Protein AF-A0A820NC80-F1 (afdb_monomer)

pLDDT: mean 83.8, std 18.53, range [31.84, 97.31]

Radius of gyration: 26.74 Å; Cα contacts (8 Å, |Δi|>4): 118; chains: 1; bounding box: 38×71×71 Å

Solvent-accessible surface area (backbone atoms only — not comparable to full-atom values): 11517 Å² total; per-residue (Å²): 101,48,90,94,75,41,80,67,64,89,90,63,88,81,83,81,63,58,73,54,53,66,38,34,69,92,78,32,80,66,45,88,56,94,61,76,68,61,54,46,96,61,33,58,78,68,49,64,85,87,48,79,56,98,44,60,61,76,99,76,30,49,86,56,47,70,58,53,50,53,52,50,52,50,52,52,52,53,47,64,67,44,33,46,78,43,63,68,54,87,82,68,72,93,40,81,41,78,70,99,55,83,42,72,54,89,74,54,72,42,75,41,80,42,82,71,83,62,80,70,70,56,81,73,54,58,69,69,70,70,69,72,86,75,58,93,62,76,76,69,77,90,72,49,43,84,38,80,73,86,74,78,64,98,78,56,63,46,50,59,53,50,54,51,51,46,71,49,26,59,84,76,48,27,41,57,90

InterPro domains:
  IPR001128 Cytochrome P450 [PF00067] (4-109)
  IPR002401 Cytochrome P450, E-class, group I [PR00463] (17-41)
  IPR002401 Cytochrome P450, E-class, group I [PR00463] (52-62)
  IPR002401 Cytochrome P450, E-class, group I [PR00463] (62-85)
  IPR008254 Flavodoxin/nitric oxide synthase [PS50902] (147-177)
  IPR017972 Cytochrome P450, conserved site [PS00086] (55-64)
  IPR036396 Cytochrome P450 superfamily [G3DSA:1.10.630.10] (1-131)
  IPR036396 Cytochrome P450 superfamily [SSF48264] (4-114)
  IPR050121 Cytochrome P450 monooxygenase [PTHR24305] (4-93)

Organism: NCBI:txid433720

Structure (mmCIF, N/CA/C/O backbone):
data_AF-A0A820NC80-F1
#
_entry.id   AF-A0A820NC80-F1
#
loop_
_atom_site.group_PDB
_atom_site.id
_atom_site.type_symbol
_atom_site.label_atom_id
_atom_site.label_alt_id
_atom_site.label_comp_id
_atom_site.label_asym_id
_atom_site.label_entity_id
_atom_site.label_seq_id
_atom_site.pdbx_PDB_ins_code
_atom_site.Cartn_x
_atom_site.Cartn_y
_atom_site.Cartn_z
_atom_site.occupancy
_atom_site.B_iso_or_equiv
_atom_site.auth_seq_id
_atom_site.auth_comp_id
_atom_site.auth_asym_id
_atom_site.auth_atom_id
_atom_site.pdbx_PDB_model_num
ATOM 1 N N . MET A 1 1 ? 17.244 4.349 -25.514 1.00 78.06 1 MET A N 1
ATOM 2 C CA . MET A 1 1 ? 17.963 3.142 -25.052 1.00 78.06 1 MET A CA 1
ATOM 3 C C . MET A 1 1 ? 17.755 2.997 -23.548 1.00 78.06 1 MET A C 1
ATOM 5 O O . MET A 1 1 ? 17.991 3.962 -22.829 1.00 78.06 1 MET A O 1
ATOM 9 N N . LEU A 1 2 ? 17.256 1.852 -23.085 1.00 87.44 2 LEU A N 1
ATOM 10 C CA . LEU A 1 2 ? 17.104 1.514 -21.666 1.00 87.44 2 LEU A CA 1
ATOM 11 C C . LEU A 1 2 ? 18.412 0.930 -21.095 1.00 87.44 2 LEU A C 1
ATOM 13 O O . LEU A 1 2 ? 19.272 0.484 -21.867 1.00 87.44 2 LEU A O 1
ATOM 17 N N . PRO A 1 3 ? 18.573 0.885 -19.755 1.00 84.81 3 PRO A N 1
ATOM 18 C CA . PRO A 1 3 ? 19.664 0.145 -19.124 1.00 84.81 3 PRO A CA 1
ATOM 19 C C . PRO A 1 3 ? 19.749 -1.295 -19.652 1.00 84.81 3 PRO A C 1
ATOM 21 O O . PRO A 1 3 ? 18.725 -1.933 -19.879 1.00 84.81 3 PRO A O 1
ATOM 24 N N . GLY A 1 4 ? 20.966 -1.803 -19.859 1.00 89.12 4 GLY A N 1
ATOM 25 C CA . GLY A 1 4 ? 21.191 -3.130 -20.452 1.00 89.12 4 GLY A CA 1
ATOM 26 C C . GLY A 1 4 ? 21.260 -3.150 -21.983 1.00 89.12 4 GLY A C 1
ATOM 27 O O . GLY A 1 4 ? 21.408 -4.218 -22.563 1.00 89.12 4 GLY A O 1
ATOM 28 N N . GLY A 1 5 ? 21.201 -1.987 -22.638 1.00 94.06 5 GLY A N 1
ATOM 29 C CA . GLY A 1 5 ? 21.455 -1.867 -24.075 1.00 94.06 5 GLY A CA 1
ATOM 30 C C . GLY A 1 5 ? 20.222 -2.047 -24.968 1.00 94.06 5 GLY A C 1
ATOM 31 O O . GLY A 1 5 ? 20.355 -2.151 -26.184 1.00 94.06 5 GLY A O 1
ATOM 32 N N . TYR A 1 6 ? 19.020 -2.062 -24.392 1.00 93.75 6 TYR A N 1
ATOM 33 C CA . TYR A 1 6 ? 17.785 -2.231 -25.157 1.00 93.75 6 TYR A CA 1
ATOM 34 C C . TYR A 1 6 ? 17.402 -0.932 -25.871 1.00 93.75 6 TYR A C 1
ATOM 36 O O . TYR A 1 6 ? 17.291 0.129 -25.248 1.00 93.75 6 TYR A O 1
ATOM 44 N N . ILE A 1 7 ? 17.207 -0.999 -27.184 1.00 94.75 7 ILE A N 1
ATOM 45 C CA . ILE A 1 7 ? 16.701 0.120 -27.986 1.00 94.75 7 ILE A CA 1
ATOM 46 C C . ILE A 1 7 ? 15.183 0.198 -27.784 1.00 94.75 7 ILE A C 1
ATOM 48 O O . ILE A 1 7 ? 14.521 -0.826 -27.669 1.00 94.75 7 ILE A O 1
ATOM 52 N N . VAL A 1 8 ? 14.674 1.422 -27.661 1.00 94.75 8 VAL A N 1
ATOM 53 C CA . VAL A 1 8 ? 13.244 1.723 -27.562 1.00 94.75 8 VAL A CA 1
ATOM 54 C C . VAL A 1 8 ? 13.006 2.881 -28.504 1.00 94.75 8 VAL A C 1
ATOM 56 O O . VAL A 1 8 ? 13.690 3.908 -28.382 1.00 94.75 8 VAL A O 1
ATOM 59 N N . ASP A 1 9 ? 12.087 2.685 -29.431 1.00 95.94 9 ASP A N 1
ATOM 60 C CA . ASP A 1 9 ? 11.749 3.649 -30.454 1.00 95.94 9 ASP A CA 1
ATOM 61 C C . ASP A 1 9 ? 10.646 4.591 -29.976 1.00 95.94 9 ASP A C 1
ATOM 63 O O . ASP A 1 9 ? 10.021 4.433 -28.921 1.00 95.94 9 ASP A O 1
ATOM 67 N N . LYS A 1 10 ? 10.447 5.662 -30.741 1.00 95.50 10 LYS A N 1
ATOM 68 C CA . LYS A 1 10 ? 9.357 6.591 -30.472 1.00 95.50 10 LYS A CA 1
ATOM 69 C C . LYS A 1 10 ? 8.026 5.842 -30.600 1.00 95.50 10 LYS A C 1
ATOM 71 O O . LYS A 1 10 ? 7.843 5.075 -31.536 1.00 95.50 10 LYS A O 1
ATOM 76 N N . ASP A 1 11 ? 7.105 6.133 -29.685 1.00 94.81 11 ASP A N 1
ATOM 77 C CA . ASP A 1 11 ? 5.747 5.579 -29.643 1.00 94.81 11 ASP A CA 1
ATOM 78 C C . ASP A 1 11 ? 5.668 4.091 -29.230 1.00 94.81 11 ASP A C 1
ATOM 80 O O . ASP A 1 11 ? 4.570 3.538 -29.142 1.00 94.81 11 ASP A O 1
ATOM 84 N N . ASP A 1 12 ? 6.797 3.475 -28.853 1.00 94.88 12 ASP A N 1
ATOM 85 C CA . ASP A 1 12 ? 6.810 2.159 -28.213 1.00 94.88 12 ASP A CA 1
ATOM 86 C C . ASP A 1 12 ? 6.034 2.172 -26.890 1.00 94.88 12 ASP A C 1
ATOM 88 O O . ASP A 1 12 ? 6.224 3.028 -26.014 1.00 94.88 12 ASP A O 1
ATOM 92 N N . MET A 1 13 ? 5.185 1.160 -26.704 1.00 93.31 13 MET A N 1
ATOM 93 C CA . MET A 1 13 ? 4.494 0.952 -25.437 1.00 93.31 13 MET A CA 1
ATOM 94 C C . MET A 1 13 ? 5.396 0.229 -24.441 1.00 93.31 13 MET A C 1
ATOM 96 O O . MET A 1 13 ? 5.802 -0.912 -24.654 1.00 93.31 13 MET A O 1
ATOM 100 N N . ILE A 1 14 ? 5.646 0.875 -23.303 1.00 91.62 14 ILE A N 1
ATOM 101 C CA . ILE A 1 14 ? 6.405 0.300 -22.192 1.00 91.62 14 ILE A CA 1
ATOM 102 C C . ILE A 1 14 ? 5.448 -0.020 -21.049 1.00 91.62 14 ILE A C 1
ATOM 104 O O . ILE A 1 14 ? 4.773 0.867 -20.521 1.00 91.62 14 ILE A O 1
ATOM 108 N N . LEU A 1 15 ? 5.439 -1.281 -20.622 1.00 90.56 15 LEU A N 1
ATOM 109 C CA . LEU A 1 15 ? 4.711 -1.724 -19.440 1.00 90.56 15 LEU A CA 1
ATOM 110 C C . LEU A 1 15 ? 5.676 -1.943 -18.272 1.00 90.56 15 LEU A C 1
ATOM 112 O O . LEU A 1 15 ? 6.683 -2.636 -18.403 1.00 90.56 15 LEU A O 1
ATOM 116 N N . VAL A 1 16 ? 5.345 -1.385 -17.107 1.00 88.75 16 VAL A N 1
ATOM 117 C CA . VAL A 1 16 ? 6.091 -1.612 -15.862 1.00 88.75 16 VAL A CA 1
ATOM 118 C C . VAL A 1 16 ? 5.315 -2.592 -14.987 1.00 88.75 16 VAL A C 1
ATOM 120 O O . VAL A 1 16 ? 4.259 -2.258 -14.450 1.00 88.75 16 VAL A O 1
ATOM 12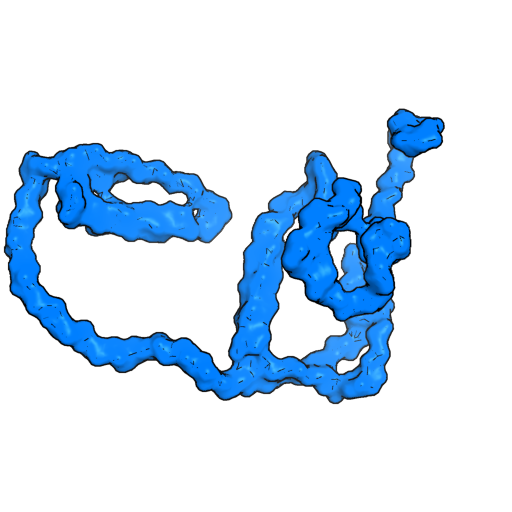3 N N . LEU A 1 17 ? 5.855 -3.797 -14.812 1.00 91.06 17 LEU A N 1
ATOM 124 C CA . LEU A 1 17 ? 5.256 -4.850 -13.988 1.00 91.06 17 LEU A CA 1
ATOM 125 C C . LEU A 1 17 ? 5.603 -4.649 -12.505 1.00 91.06 17 LEU A C 1
ATOM 127 O O . LEU A 1 17 ? 6.514 -5.277 -11.966 1.00 91.06 17 LEU A O 1
ATOM 131 N N . LEU A 1 18 ? 4.876 -3.753 -11.833 1.00 92.25 18 LEU A N 1
ATOM 132 C CA . LEU A 1 18 ? 5.106 -3.440 -10.415 1.00 92.25 18 LEU A CA 1
ATOM 133 C C . LEU A 1 18 ? 4.898 -4.649 -9.490 1.00 92.25 18 LEU A C 1
ATOM 135 O O . LEU A 1 18 ? 5.624 -4.787 -8.510 1.00 92.25 18 LEU A O 1
ATOM 139 N N . SER A 1 19 ? 3.956 -5.541 -9.811 1.00 90.88 19 SER A N 1
ATOM 140 C CA . SER A 1 19 ? 3.721 -6.768 -9.038 1.00 90.88 19 SER A CA 1
ATOM 141 C C . SER A 1 19 ? 4.940 -7.690 -9.026 1.00 90.88 19 SER A C 1
ATOM 143 O O . SER A 1 19 ? 5.261 -8.239 -7.975 1.00 90.88 19 SER A O 1
ATOM 145 N N . GLY A 1 20 ? 5.632 -7.813 -10.165 1.00 94.06 20 GLY A N 1
ATOM 146 C CA . GLY A 1 20 ? 6.882 -8.562 -10.282 1.00 94.06 20 GLY A CA 1
ATOM 147 C C . GLY A 1 20 ? 8.029 -7.881 -9.541 1.00 94.06 20 GLY A C 1
ATOM 148 O O . GLY A 1 20 ? 8.753 -8.537 -8.804 1.00 94.06 20 GLY A O 1
ATOM 149 N N . LEU A 1 21 ? 8.146 -6.552 -9.646 1.00 94.56 21 LEU A N 1
ATOM 150 C CA . LEU A 1 21 ? 9.142 -5.776 -8.894 1.00 94.56 21 LEU A CA 1
ATOM 151 C C . LEU A 1 21 ? 9.016 -5.984 -7.373 1.00 94.56 21 LEU A C 1
ATOM 153 O O . LEU A 1 21 ? 10.020 -6.139 -6.681 1.00 94.56 21 LEU A O 1
ATOM 157 N N . HIS A 1 22 ? 7.790 -5.990 -6.839 1.00 95.19 22 HIS A N 1
ATOM 158 C CA . HIS A 1 22 ? 7.542 -6.166 -5.398 1.00 95.19 22 HIS A CA 1
ATOM 159 C C . HIS A 1 22 ? 7.633 -7.627 -4.930 1.00 95.19 22 HIS A C 1
ATOM 161 O O . HIS A 1 22 ? 7.458 -7.877 -3.742 1.00 95.19 22 HIS A O 1
ATOM 167 N N . ARG A 1 23 ? 7.907 -8.572 -5.839 1.00 95.44 23 ARG A N 1
ATOM 168 C CA . ARG A 1 23 ? 8.055 -10.013 -5.564 1.00 95.44 23 ARG A CA 1
ATOM 169 C C . ARG A 1 23 ? 9.352 -10.613 -6.108 1.00 95.44 23 ARG A C 1
ATOM 171 O O . ARG A 1 23 ? 9.514 -11.826 -6.094 1.00 95.44 23 ARG A O 1
ATOM 178 N N . ASP A 1 24 ? 10.281 -9.793 -6.598 1.00 96.19 24 ASP A N 1
ATOM 179 C CA . ASP A 1 24 ? 11.550 -10.294 -7.129 1.00 96.19 24 ASP A CA 1
ATOM 180 C C . ASP A 1 24 ? 12.355 -10.986 -6.008 1.00 96.19 24 ASP A C 1
ATOM 182 O O . ASP A 1 24 ? 12.777 -10.303 -5.067 1.00 96.19 24 ASP A O 1
ATOM 186 N N . PRO A 1 25 ? 12.617 -12.307 -6.094 1.00 96.25 25 PRO A N 1
ATOM 187 C CA . PRO A 1 25 ? 13.354 -13.042 -5.066 1.00 96.25 25 PRO A CA 1
ATOM 188 C C . PRO A 1 25 ? 14.818 -12.597 -4.936 1.00 96.25 25 PRO A C 1
ATOM 190 O O . PRO A 1 25 ? 15.480 -12.937 -3.961 1.00 96.25 25 PRO A O 1
ATOM 193 N N . LYS A 1 26 ? 15.351 -11.821 -5.893 1.00 95.12 26 LYS A N 1
ATOM 194 C CA . LYS A 1 26 ? 16.680 -11.200 -5.768 1.00 95.12 26 LYS A CA 1
ATOM 195 C C . LYS A 1 26 ? 16.700 -10.035 -4.781 1.00 95.12 26 LYS A C 1
ATOM 197 O O . LYS A 1 26 ? 17.777 -9.629 -4.352 1.00 95.12 26 LYS A O 1
ATOM 202 N N . VAL A 1 27 ? 15.535 -9.468 -4.470 1.00 94.88 27 VAL A N 1
ATOM 203 C CA . VAL A 1 27 ? 15.389 -8.326 -3.562 1.00 94.88 27 VAL A CA 1
ATOM 204 C C . VAL A 1 27 ? 14.669 -8.723 -2.281 1.00 94.88 27 VAL A C 1
ATOM 206 O O . VAL A 1 27 ? 15.066 -8.307 -1.194 1.00 94.88 27 VAL A O 1
ATOM 209 N N . TRP A 1 28 ? 13.601 -9.504 -2.411 1.00 94.62 28 TRP A N 1
ATOM 210 C CA . TRP A 1 28 ? 12.709 -9.846 -1.318 1.00 94.62 28 TRP A CA 1
ATOM 211 C C . TRP A 1 28 ? 12.943 -11.291 -0.897 1.00 94.62 28 TRP A C 1
ATOM 213 O O . TRP A 1 28 ? 12.622 -12.209 -1.649 1.00 94.62 28 TRP A O 1
ATOM 223 N N . ASP A 1 29 ? 13.453 -11.494 0.319 1.00 93.38 29 ASP A N 1
ATOM 224 C CA . ASP A 1 29 ? 13.421 -12.825 0.925 1.00 93.38 29 ASP A CA 1
ATOM 225 C C . ASP A 1 29 ? 11.964 -13.252 1.137 1.00 93.38 29 ASP A C 1
ATOM 227 O O . ASP A 1 29 ? 11.128 -12.429 1.533 1.00 93.38 29 ASP A O 1
ATOM 231 N N . GLN A 1 30 ? 11.669 -14.517 0.827 1.00 96.19 30 GLN A N 1
ATOM 232 C CA . GLN A 1 30 ? 10.326 -15.106 0.890 1.00 96.19 30 GLN A CA 1
ATOM 233 C C . GLN A 1 30 ? 9.256 -14.137 0.336 1.00 96.19 30 GLN A C 1
ATOM 235 O O . GLN A 1 30 ? 8.461 -13.577 1.099 1.00 96.19 30 GLN A O 1
ATOM 240 N N . PRO A 1 31 ? 9.277 -13.852 -0.983 1.00 96.00 31 PRO A N 1
ATOM 241 C CA . PRO A 1 31 ? 8.497 -12.762 -1.578 1.00 96.00 31 PRO A CA 1
ATOM 242 C C . PRO A 1 31 ? 6.981 -12.974 -1.511 1.00 96.00 31 PRO A C 1
ATOM 244 O O . PRO A 1 31 ? 6.231 -12.000 -1.550 1.00 96.00 31 PRO A O 1
ATOM 247 N N . GLU A 1 32 ? 6.534 -14.225 -1.395 1.00 94.88 32 GLU A N 1
ATOM 248 C CA . GLU A 1 32 ? 5.112 -14.565 -1.280 1.00 94.88 32 GLU A CA 1
ATOM 249 C C . GLU A 1 32 ? 4.610 -14.572 0.174 1.00 94.88 32 GLU A C 1
ATOM 251 O O . GLU A 1 32 ? 3.403 -14.625 0.402 1.00 94.88 32 GLU A O 1
ATOM 256 N N . GLU A 1 33 ? 5.508 -14.462 1.159 1.00 96.19 33 GLU A N 1
ATOM 257 C CA . GLU A 1 33 ? 5.150 -14.454 2.578 1.00 96.19 33 GLU A CA 1
ATOM 258 C C . GLU A 1 33 ? 4.876 -13.034 3.090 1.00 96.19 33 GLU A C 1
ATOM 260 O O . GLU A 1 33 ? 5.649 -12.090 2.873 1.00 96.19 33 GLU A O 1
ATOM 265 N N . PHE A 1 34 ? 3.792 -12.874 3.852 1.00 95.12 34 PHE A N 1
ATOM 266 C CA . PHE A 1 34 ? 3.463 -11.604 4.495 1.00 95.12 34 PHE A CA 1
ATOM 267 C C . PHE A 1 34 ? 4.297 -11.411 5.768 1.00 95.12 34 PHE A C 1
ATOM 269 O O . PHE A 1 34 ? 3.916 -11.857 6.847 1.00 95.12 34 PHE A O 1
ATOM 276 N N . ILE A 1 35 ? 5.433 -10.716 5.639 1.00 95.81 35 ILE A N 1
ATOM 277 C CA . ILE A 1 35 ? 6.365 -10.444 6.750 1.00 95.81 35 ILE A CA 1
ATOM 278 C C . ILE A 1 35 ? 6.534 -8.925 6.924 1.00 95.81 35 ILE A C 1
ATOM 280 O O . ILE A 1 35 ? 7.439 -8.355 6.306 1.00 95.81 35 ILE A O 1
ATOM 284 N N . PRO A 1 36 ? 5.682 -8.239 7.714 1.00 94.50 36 PRO A N 1
ATOM 285 C CA . PRO A 1 36 ? 5.791 -6.798 7.975 1.00 94.50 36 PRO A CA 1
ATOM 286 C C . PRO A 1 36 ? 7.120 -6.381 8.612 1.00 94.50 36 PRO A C 1
ATOM 288 O O . PRO A 1 36 ? 7.643 -5.301 8.331 1.00 94.50 36 PRO A O 1
ATOM 291 N N . GLU A 1 37 ? 7.692 -7.253 9.441 1.00 95.81 37 GLU A N 1
ATOM 292 C CA . GLU A 1 37 ? 8.904 -7.009 10.223 1.00 95.81 37 GLU A CA 1
ATOM 293 C C . GLU A 1 37 ? 10.121 -6.727 9.337 1.00 95.81 37 GLU A C 1
ATOM 295 O O . GLU A 1 37 ? 11.057 -6.064 9.785 1.00 95.81 37 GLU A O 1
ATOM 300 N N . ARG A 1 38 ? 10.089 -7.140 8.059 1.00 94.38 38 ARG A N 1
ATOM 301 C CA . ARG A 1 38 ? 11.155 -6.861 7.082 1.00 94.38 38 ARG A CA 1
ATOM 302 C C . ARG A 1 38 ? 11.406 -5.365 6.869 1.00 94.38 38 ARG A C 1
ATOM 304 O O . ARG A 1 38 ? 12.472 -4.990 6.400 1.00 94.38 38 ARG A O 1
ATOM 311 N N . MET A 1 39 ? 10.430 -4.519 7.199 1.00 93.12 39 MET A N 1
ATOM 312 C CA . MET A 1 39 ? 10.531 -3.063 7.068 1.00 93.12 39 MET A CA 1
ATOM 313 C C . MET A 1 39 ? 11.054 -2.380 8.340 1.00 93.12 39 MET A C 1
ATOM 315 O O . MET A 1 39 ? 11.350 -1.18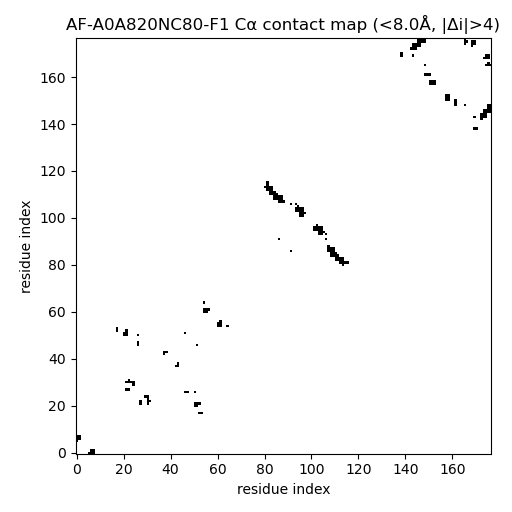8 8.314 1.00 93.12 39 MET A O 1
ATOM 319 N N . LEU A 1 40 ? 11.159 -3.105 9.456 1.00 94.56 40 LEU A N 1
ATOM 320 C CA . LEU A 1 40 ? 11.593 -2.561 10.743 1.00 94.56 40 LEU A CA 1
ATOM 321 C C . LEU A 1 40 ? 13.126 -2.487 10.833 1.00 94.56 40 LEU A C 1
ATOM 323 O O . LEU A 1 40 ? 13.845 -3.096 10.045 1.00 94.56 40 LEU A O 1
ATOM 327 N N . ASN A 1 41 ? 13.639 -1.760 11.830 1.00 94.19 41 ASN A N 1
ATOM 328 C CA . ASN A 1 41 ? 15.062 -1.755 12.211 1.00 94.19 41 ASN A CA 1
ATOM 329 C C . ASN A 1 41 ? 16.039 -1.467 11.051 1.00 94.19 41 ASN A C 1
ATOM 331 O O . ASN A 1 41 ? 17.064 -2.139 10.895 1.00 94.19 41 ASN A O 1
ATOM 335 N N . GLY A 1 42 ? 15.722 -0.476 10.216 1.00 92.94 42 GLY A N 1
ATOM 336 C CA . GLY A 1 42 ? 16.559 -0.119 9.071 1.00 92.94 42 GLY A CA 1
ATOM 337 C C . GLY A 1 42 ? 16.328 -0.988 7.826 1.00 92.94 42 GLY A C 1
ATOM 338 O O . GLY A 1 42 ? 17.110 -0.920 6.879 1.00 92.94 42 GLY A O 1
ATOM 339 N N . GLY A 1 43 ? 15.336 -1.886 7.844 1.00 93.12 43 GLY A N 1
ATOM 340 C CA . GLY A 1 43 ? 15.052 -2.802 6.740 1.00 93.12 43 GLY A CA 1
ATOM 341 C C . GLY A 1 43 ? 14.636 -2.077 5.463 1.00 93.12 43 GLY A C 1
ATOM 342 O O . GLY A 1 43 ? 15.099 -2.430 4.381 1.00 93.12 43 GLY A O 1
ATOM 343 N N . PHE A 1 44 ? 13.847 -1.007 5.593 1.00 90.94 44 PHE A N 1
ATOM 344 C CA . PHE A 1 44 ? 13.418 -0.194 4.457 1.00 90.94 44 PHE A CA 1
ATOM 345 C C . PHE A 1 44 ? 14.598 0.519 3.775 1.00 90.94 44 PHE A C 1
ATOM 347 O O . PHE A 1 44 ? 14.694 0.548 2.552 1.00 90.94 44 PHE A O 1
ATOM 354 N N . GLU A 1 45 ? 15.530 1.051 4.561 1.00 92.44 45 GLU A N 1
ATOM 355 C CA . GLU A 1 45 ? 16.704 1.799 4.108 1.00 92.44 45 GLU A CA 1
ATOM 356 C C . GLU A 1 45 ? 17.749 0.903 3.433 1.00 92.44 45 GLU A C 1
ATOM 358 O O . GLU A 1 45 ? 18.522 1.372 2.599 1.00 92.44 45 GLU A O 1
ATOM 363 N N . LYS A 1 46 ? 17.769 -0.389 3.780 1.00 92.19 46 LYS A N 1
ATOM 364 C CA . LYS A 1 46 ? 18.650 -1.397 3.172 1.00 92.19 46 LYS A CA 1
ATOM 365 C C . LYS A 1 46 ? 18.161 -1.884 1.811 1.00 92.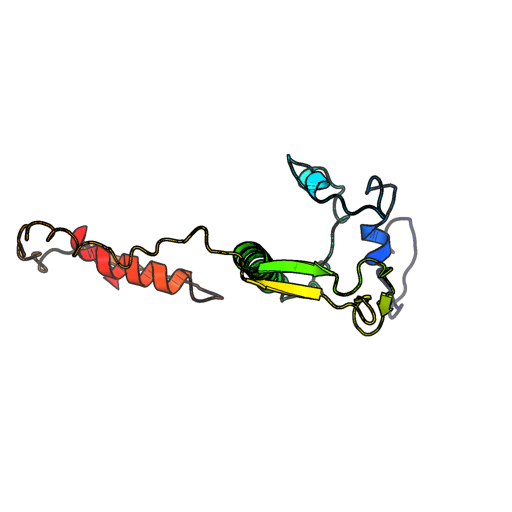19 46 LYS A C 1
ATOM 367 O O . LYS A 1 46 ? 18.929 -2.535 1.102 1.00 92.19 46 LYS A O 1
ATOM 372 N N . LEU A 1 47 ? 16.905 -1.616 1.449 1.00 92.56 47 LEU A N 1
ATOM 373 C CA . LEU A 1 47 ? 16.359 -2.068 0.177 1.00 92.56 47 LEU A CA 1
ATOM 374 C C . LEU A 1 47 ? 17.136 -1.449 -0.994 1.00 92.56 47 LEU A C 1
ATOM 376 O O . LEU A 1 47 ? 17.438 -0.251 -0.978 1.00 92.56 47 LEU A O 1
ATOM 380 N N . PRO A 1 48 ? 17.415 -2.223 -2.059 1.00 93.94 48 PRO A N 1
ATOM 381 C CA . PRO A 1 48 ? 17.978 -1.677 -3.281 1.00 93.94 48 PRO A CA 1
ATOM 382 C C . PRO A 1 48 ? 17.142 -0.503 -3.784 1.00 93.94 48 PRO A C 1
ATOM 384 O O . PRO A 1 48 ? 15.906 -0.536 -3.745 1.00 93.94 48 PRO A O 1
ATOM 387 N N . SER A 1 49 ? 17.805 0.532 -4.299 1.00 90.62 49 SER A N 1
ATOM 388 C CA . SER A 1 49 ? 17.102 1.691 -4.851 1.00 90.62 49 SER A CA 1
ATOM 389 C C . SER A 1 49 ? 16.054 1.248 -5.878 1.00 90.62 49 SER A C 1
ATOM 391 O O . SER A 1 49 ? 16.292 0.329 -6.660 1.00 90.62 49 SER A O 1
ATOM 393 N N . ASN A 1 50 ? 14.902 1.920 -5.903 1.00 89.25 50 ASN A N 1
ATOM 394 C CA . ASN A 1 50 ? 13.817 1.654 -6.854 1.00 89.25 50 ASN A CA 1
ATOM 395 C C . ASN A 1 50 ? 13.123 0.279 -6.746 1.00 89.25 50 ASN A C 1
ATOM 397 O O . ASN A 1 50 ? 12.306 -0.017 -7.615 1.00 89.25 50 ASN A O 1
ATOM 401 N N . SER A 1 51 ? 13.369 -0.513 -5.700 1.00 92.88 51 SER A N 1
ATOM 402 C CA . SER A 1 51 ? 12.715 -1.820 -5.500 1.00 92.88 51 SER A CA 1
ATOM 403 C C . SER A 1 51 ? 11.314 -1.758 -4.880 1.00 92.88 51 SER A C 1
ATOM 405 O O . SER A 1 51 ? 10.545 -2.711 -4.982 1.00 92.88 51 SER A O 1
ATOM 407 N N . TRP A 1 52 ? 10.939 -0.623 -4.284 1.00 93.19 52 TRP A N 1
ATOM 408 C CA . TRP A 1 52 ? 9.623 -0.411 -3.683 1.00 93.19 52 TRP A CA 1
ATOM 409 C C . TRP A 1 52 ? 8.933 0.805 -4.310 1.00 93.19 52 TRP A C 1
ATOM 411 O O . TRP A 1 52 ? 9.409 1.937 -4.216 1.00 93.19 52 TRP A O 1
ATOM 421 N N . LYS A 1 53 ? 7.823 0.560 -5.019 1.00 93.44 53 LYS A N 1
ATOM 422 C CA . LYS A 1 53 ? 7.137 1.545 -5.885 1.00 93.44 53 LYS A CA 1
ATOM 423 C C . LYS A 1 53 ? 5.604 1.412 -5.900 1.00 93.44 53 LYS A C 1
ATOM 425 O O . LYS A 1 53 ? 5.018 1.345 -6.979 1.00 93.44 53 LYS A O 1
ATOM 430 N N . PRO A 1 54 ? 4.920 1.401 -4.746 1.00 93.06 54 PRO A N 1
ATOM 431 C CA . PRO A 1 54 ? 3.456 1.278 -4.711 1.00 93.06 54 PRO A CA 1
ATOM 432 C C . PRO A 1 54 ? 2.718 2.474 -5.336 1.00 93.06 54 PRO A C 1
ATOM 434 O O . PRO A 1 54 ? 1.551 2.364 -5.686 1.00 93.06 54 PRO A O 1
ATOM 437 N N . PHE A 1 55 ? 3.400 3.610 -5.512 1.00 94.56 55 PHE A N 1
ATOM 438 C CA . PHE A 1 55 ? 2.840 4.846 -6.068 1.00 94.56 55 PHE A CA 1
ATOM 439 C C . PHE A 1 55 ? 3.539 5.301 -7.362 1.00 94.56 55 PHE A C 1
ATOM 441 O O . PHE A 1 55 ? 3.383 6.450 -7.776 1.00 94.56 55 PHE A O 1
ATOM 448 N N . GLY A 1 56 ? 4.342 4.433 -7.986 1.00 92.06 56 GLY A N 1
ATOM 449 C CA . GLY A 1 56 ? 5.165 4.792 -9.145 1.00 92.06 56 GLY A CA 1
ATOM 450 C C . GLY A 1 56 ? 6.278 5.803 -8.823 1.00 92.06 56 GLY A C 1
ATOM 451 O O . GLY A 1 56 ? 6.657 5.998 -7.667 1.00 92.06 56 GLY A O 1
ATOM 452 N N . ASN A 1 57 ? 6.836 6.434 -9.862 1.00 89.44 57 ASN A N 1
ATOM 453 C CA . ASN A 1 57 ? 7.916 7.421 -9.758 1.00 89.44 57 ASN A CA 1
ATOM 454 C C . ASN A 1 57 ? 7.908 8.415 -10.936 1.00 89.44 57 ASN A C 1
ATOM 456 O O . ASN A 1 57 ? 7.276 8.177 -11.963 1.00 89.44 57 ASN A O 1
ATOM 460 N N . GLY A 1 58 ? 8.659 9.513 -10.798 1.00 90.75 58 GLY A N 1
ATOM 461 C CA . GLY A 1 58 ? 8.814 10.527 -11.846 1.00 90.75 58 GLY A CA 1
ATOM 462 C C . GLY A 1 58 ? 7.539 11.334 -12.109 1.00 90.75 58 GLY A C 1
ATOM 463 O O . GLY A 1 58 ? 6.675 11.453 -11.245 1.00 90.75 58 GLY A O 1
ATOM 464 N N . GLN A 1 59 ? 7.417 11.878 -13.321 1.00 92.88 59 GLN A N 1
ATOM 465 C CA . GLN A 1 59 ? 6.315 12.770 -13.721 1.00 92.88 59 GLN A CA 1
ATOM 466 C C . GLN A 1 59 ? 4.927 12.106 -13.715 1.00 92.88 59 GLN A C 1
ATOM 468 O O . GLN A 1 59 ? 3.914 12.798 -13.717 1.00 92.88 59 GLN A O 1
ATOM 473 N N . ARG A 1 60 ? 4.869 10.768 -13.724 1.00 93.44 60 ARG A N 1
ATOM 474 C CA . ARG A 1 60 ? 3.628 9.977 -13.681 1.00 93.44 60 ARG A CA 1
ATOM 475 C C . ARG A 1 60 ? 3.417 9.281 -12.331 1.00 93.44 60 ARG A C 1
ATOM 477 O O . ARG A 1 60 ? 2.599 8.371 -12.239 1.00 93.44 60 ARG A O 1
ATOM 484 N N . ALA A 1 61 ? 4.158 9.674 -11.292 1.00 93.56 61 ALA A N 1
ATOM 485 C CA . ALA A 1 61 ? 3.909 9.183 -9.941 1.00 93.56 61 ALA A CA 1
ATOM 486 C C . ALA A 1 61 ? 2.500 9.574 -9.468 1.00 93.56 61 ALA A C 1
ATOM 488 O O . ALA A 1 61 ? 1.960 10.608 -9.862 1.00 93.56 61 ALA A O 1
ATOM 489 N N . CYS A 1 62 ? 1.916 8.759 -8.590 1.00 95.56 62 CYS A N 1
ATOM 490 C CA . CYS A 1 62 ? 0.604 9.029 -8.020 1.00 95.56 62 CYS A CA 1
ATOM 491 C C . CYS A 1 62 ? 0.624 10.343 -7.226 1.00 95.56 62 CYS A C 1
ATOM 493 O O . CYS A 1 62 ? 1.267 10.442 -6.178 1.00 95.56 62 CYS A O 1
ATOM 495 N N . ILE A 1 63 ? -0.135 11.332 -7.702 1.00 97.06 63 ILE A N 1
ATOM 496 C CA . ILE A 1 63 ? -0.306 12.627 -7.031 1.00 97.06 63 ILE A CA 1
ATOM 497 C C . ILE A 1 63 ? -0.964 12.481 -5.649 1.00 97.06 63 ILE A C 1
ATOM 499 O O . ILE A 1 63 ? -0.693 13.262 -4.743 1.00 97.06 63 ILE A O 1
ATOM 503 N N . GLY A 1 64 ? -1.770 11.431 -5.462 1.00 96.69 64 GLY A N 1
ATOM 504 C CA . GLY A 1 64 ? -2.451 11.116 -4.207 1.00 96.69 64 GLY A CA 1
ATOM 505 C C . GLY A 1 64 ? -1.590 10.404 -3.160 1.00 96.69 64 GLY A C 1
ATOM 506 O O . GLY A 1 64 ? -2.097 10.124 -2.081 1.00 96.69 64 GLY A O 1
ATOM 507 N N . ARG A 1 65 ? -0.308 10.108 -3.431 1.00 95.12 65 ARG A N 1
ATOM 508 C CA . ARG A 1 65 ? 0.585 9.388 -2.499 1.00 95.12 65 ARG A CA 1
ATOM 509 C C . ARG A 1 65 ? 0.563 9.909 -1.049 1.00 95.12 65 ARG A C 1
ATOM 511 O O . ARG A 1 65 ? 0.368 9.084 -0.159 1.00 95.12 65 ARG A O 1
ATOM 518 N N . PRO A 1 66 ? 0.781 11.210 -0.766 1.00 95.00 66 PRO A N 1
ATOM 519 C CA . PRO A 1 66 ? 0.819 11.690 0.618 1.00 95.00 66 PRO A CA 1
ATOM 520 C C . PRO A 1 66 ? -0.526 11.506 1.331 1.00 95.00 66 PRO A C 1
ATOM 522 O O . PRO A 1 66 ? -0.553 11.048 2.469 1.00 95.00 66 PRO A O 1
ATOM 525 N N . PHE A 1 67 ? -1.631 11.777 0.632 1.00 95.88 67 PHE A N 1
ATOM 526 C CA . PHE A 1 67 ? -2.981 11.587 1.157 1.00 95.88 67 PHE A CA 1
ATOM 527 C C . PHE A 1 67 ? -3.275 10.109 1.437 1.00 95.88 67 PHE A C 1
ATOM 529 O O . PHE A 1 67 ? -3.672 9.750 2.540 1.00 95.88 67 PHE A O 1
ATOM 536 N N . ALA A 1 68 ? -2.989 9.231 0.471 1.00 96.50 68 ALA A N 1
ATOM 537 C CA . ALA A 1 68 ? -3.190 7.793 0.615 1.00 96.50 68 ALA A CA 1
ATOM 538 C C . ALA A 1 68 ? -2.421 7.220 1.813 1.00 96.50 68 ALA A C 1
ATOM 540 O O . ALA A 1 68 ? -2.929 6.333 2.494 1.00 96.50 68 ALA A O 1
ATOM 541 N N . TRP A 1 69 ? -1.217 7.730 2.093 1.00 94.38 69 TRP A N 1
ATOM 542 C CA . TRP A 1 69 ? -0.425 7.292 3.241 1.00 94.38 69 TRP A CA 1
ATOM 543 C C . TRP A 1 69 ? -1.075 7.670 4.574 1.00 94.38 69 TRP A C 1
ATOM 545 O O . TRP A 1 69 ? -1.206 6.822 5.457 1.00 94.38 69 TRP A O 1
ATOM 555 N N . GLN A 1 70 ? -1.522 8.922 4.701 1.00 96.19 70 GLN A N 1
ATOM 556 C CA . GLN A 1 70 ? -2.197 9.418 5.902 1.00 96.19 70 GLN A CA 1
ATOM 557 C C . GLN A 1 70 ? -3.504 8.664 6.160 1.00 96.19 70 GLN A C 1
ATOM 559 O O . GLN A 1 70 ? -3.706 8.147 7.260 1.00 96.19 70 GLN A O 1
ATOM 564 N N . GLU A 1 71 ? -4.345 8.533 5.134 1.00 97.31 71 GLU A N 1
ATOM 565 C CA . GLU A 1 71 ? -5.621 7.824 5.228 1.00 97.31 71 GLU A CA 1
ATOM 566 C C . GLU A 1 71 ? -5.426 6.342 5.555 1.00 97.31 71 GLU A C 1
ATOM 568 O O . GLU A 1 71 ? -6.104 5.817 6.433 1.00 97.31 71 GLU A O 1
ATOM 573 N N . SER A 1 72 ? -4.470 5.661 4.909 1.00 96.44 72 SER A N 1
ATOM 574 C CA . SER A 1 72 ? -4.214 4.237 5.171 1.00 96.44 72 SER A CA 1
ATOM 575 C C . SER A 1 72 ? -3.756 4.008 6.608 1.00 96.44 72 SER A C 1
ATOM 577 O O . SER A 1 72 ? -4.250 3.100 7.277 1.00 96.44 72 SER A O 1
ATOM 579 N N . LEU A 1 73 ? -2.844 4.852 7.104 1.00 96.50 73 LEU A N 1
ATOM 580 C CA . LEU A 1 73 ? -2.362 4.770 8.478 1.00 96.50 73 LEU A CA 1
ATOM 581 C C . LEU A 1 73 ? -3.504 4.991 9.477 1.00 96.50 73 LEU A C 1
ATOM 583 O O . LEU A 1 73 ? -3.677 4.192 10.399 1.00 96.50 73 LEU A O 1
ATOM 587 N N . LEU A 1 74 ? -4.296 6.048 9.280 1.00 96.81 74 LEU A N 1
ATOM 588 C CA . LEU A 1 74 ? -5.406 6.382 10.167 1.00 96.81 74 LEU A CA 1
ATOM 589 C C . LEU A 1 74 ? -6.490 5.301 10.137 1.00 96.81 74 LEU A C 1
ATOM 591 O O . LEU A 1 74 ? -6.928 4.848 11.194 1.00 96.81 74 LEU A O 1
ATOM 595 N N . ALA A 1 75 ? -6.889 4.847 8.948 1.00 96.88 75 ALA A N 1
ATOM 596 C CA . ALA A 1 75 ? -7.896 3.810 8.779 1.00 96.88 75 ALA A CA 1
ATOM 597 C C . ALA A 1 75 ? -7.481 2.513 9.483 1.00 96.88 75 ALA A C 1
ATOM 599 O O . ALA A 1 75 ? -8.247 1.995 10.295 1.00 96.88 75 ALA A O 1
ATOM 600 N N . ILE A 1 76 ? -6.258 2.023 9.249 1.00 96.12 76 ILE A N 1
ATOM 601 C CA . ILE A 1 76 ? -5.751 0.800 9.890 1.00 96.12 76 ILE A CA 1
ATOM 602 C C . ILE A 1 76 ? -5.694 0.977 11.413 1.00 96.12 76 ILE A C 1
ATOM 604 O O . ILE A 1 76 ? -6.208 0.130 12.145 1.00 96.12 76 ILE A O 1
ATOM 608 N N . ALA A 1 77 ? -5.135 2.087 11.906 1.00 95.94 77 ALA A N 1
ATOM 609 C CA . ALA A 1 77 ? -5.025 2.344 13.340 1.00 95.94 77 ALA A CA 1
ATOM 610 C C . ALA A 1 77 ? -6.399 2.400 14.028 1.00 95.94 77 ALA A C 1
ATOM 612 O O . ALA A 1 77 ? -6.595 1.794 15.084 1.00 95.94 77 ALA A O 1
ATOM 613 N N . LEU A 1 78 ? -7.373 3.095 13.431 1.00 94.94 78 LEU A N 1
ATOM 614 C CA . LEU A 1 78 ? -8.726 3.201 13.975 1.00 94.94 78 LEU A CA 1
ATOM 615 C C . LEU A 1 78 ? -9.471 1.868 13.919 1.00 94.94 78 LEU A C 1
ATOM 617 O O . LEU A 1 78 ? -10.148 1.526 14.890 1.00 94.94 78 LEU A O 1
ATOM 621 N N . ILE A 1 79 ? -9.336 1.110 12.830 1.00 94.75 79 ILE A N 1
ATOM 622 C CA . ILE A 1 79 ? -9.953 -0.210 12.691 1.00 94.75 79 ILE A CA 1
ATOM 623 C C . ILE A 1 79 ? -9.424 -1.154 13.781 1.00 94.75 79 ILE A C 1
ATOM 625 O O . ILE A 1 79 ? -10.217 -1.720 14.532 1.00 94.75 79 ILE A O 1
ATOM 629 N N . LEU A 1 80 ? -8.100 -1.262 13.936 1.00 92.88 80 LEU A N 1
ATOM 630 C CA . LEU A 1 80 ? -7.468 -2.153 14.921 1.00 92.88 80 LEU A CA 1
ATOM 631 C C . LEU A 1 80 ? -7.705 -1.716 16.377 1.00 92.88 80 LEU A C 1
ATOM 633 O O . LEU A 1 80 ? -7.741 -2.547 17.291 1.00 92.88 80 LEU A O 1
ATOM 637 N N . LYS A 1 81 ? -7.873 -0.410 16.613 1.00 91.62 81 LYS A N 1
ATOM 638 C CA . LYS A 1 81 ? -8.197 0.137 17.936 1.00 91.62 81 LYS A CA 1
ATOM 639 C C . LYS A 1 81 ? -9.618 -0.219 18.371 1.00 91.62 81 LYS A C 1
ATOM 641 O O . LYS A 1 81 ? -9.824 -0.554 19.536 1.00 91.62 81 LYS A O 1
ATOM 646 N N . HIS A 1 82 ? -10.591 -0.118 17.466 1.00 91.19 82 HIS A N 1
ATOM 647 C CA . HIS A 1 82 ? -12.010 -0.191 17.824 1.00 91.19 82 HIS A CA 1
ATOM 648 C C . HIS A 1 82 ? -12.660 -1.541 17.546 1.00 91.19 82 HIS A C 1
ATOM 650 O O . HIS A 1 82 ? -13.737 -1.790 18.085 1.00 91.19 82 HIS A O 1
ATOM 656 N N . PHE A 1 83 ? -12.048 -2.410 16.741 1.00 95.19 83 PHE A N 1
ATOM 657 C CA . PHE A 1 83 ? -12.670 -3.663 16.329 1.00 95.19 83 PHE A CA 1
ATOM 658 C C . PHE A 1 83 ? -11.736 -4.860 16.485 1.00 95.19 83 PHE A C 1
ATOM 660 O O . PHE A 1 83 ? -10.551 -4.802 16.169 1.00 95.19 83 PHE A O 1
ATOM 667 N N . ASN A 1 84 ? -12.316 -5.974 16.921 1.00 94.75 84 ASN A N 1
ATOM 668 C CA . ASN A 1 84 ? -11.772 -7.303 16.686 1.00 94.75 84 ASN A CA 1
ATOM 669 C C . ASN A 1 84 ? -12.296 -7.787 15.328 1.00 94.75 84 ASN A C 1
ATOM 671 O O . ASN A 1 84 ? -13.503 -7.713 15.071 1.00 94.75 84 ASN A O 1
ATOM 675 N N . ILE A 1 85 ? -11.396 -8.258 14.467 1.00 94.75 85 ILE A N 1
ATOM 676 C CA . ILE A 1 85 ? -11.703 -8.693 13.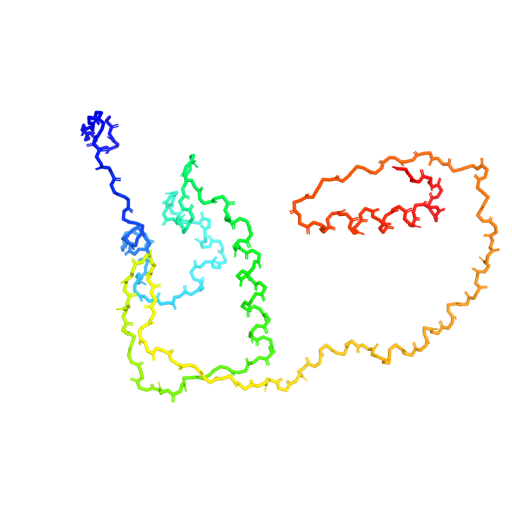101 1.00 94.75 85 ILE A CA 1
ATOM 677 C C . ILE A 1 85 ? -11.491 -10.198 13.016 1.00 94.75 85 ILE A C 1
ATOM 679 O O . ILE A 1 85 ? -10.449 -10.704 13.420 1.00 94.75 85 ILE A O 1
ATOM 683 N N . GLU A 1 86 ? -12.472 -10.901 12.468 1.00 94.50 86 GLU A N 1
ATOM 684 C CA . GLU A 1 86 ? -12.425 -12.344 12.251 1.00 94.50 86 GLU A CA 1
ATOM 685 C C . GLU A 1 86 ? -12.909 -1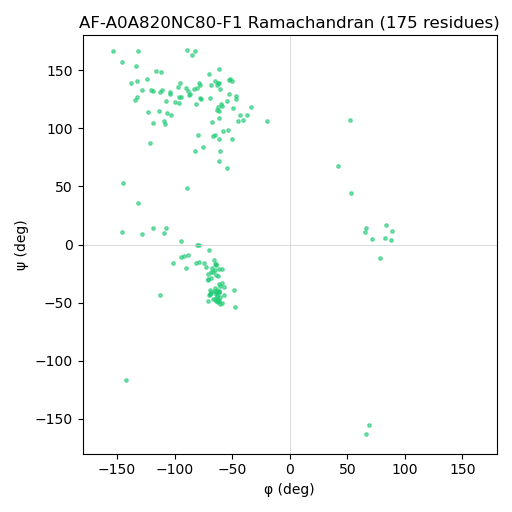2.671 10.841 1.00 94.50 86 GLU A C 1
ATOM 687 O O . GLU A 1 86 ? -13.735 -11.950 10.270 1.00 94.50 86 GLU A O 1
ATOM 692 N N . PHE A 1 87 ? -12.449 -13.787 10.280 1.00 95.00 87 PHE A N 1
ATOM 693 C CA . PHE A 1 87 ? -13.049 -14.305 9.058 1.00 95.00 87 PHE A CA 1
ATOM 694 C C . PHE A 1 87 ? -14.498 -14.733 9.312 1.00 95.00 87 PHE A C 1
ATOM 696 O O . PHE A 1 87 ? -14.831 -15.305 10.353 1.00 95.00 87 PHE A O 1
A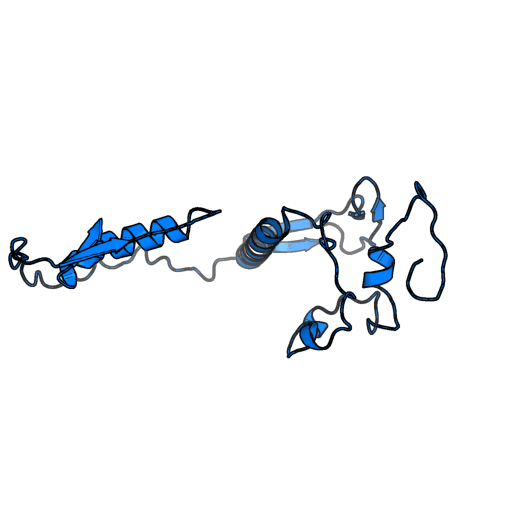TOM 703 N N . VAL A 1 88 ? -15.380 -14.461 8.346 1.00 96.19 88 VAL A N 1
ATOM 704 C CA . VAL A 1 88 ? -16.720 -15.073 8.353 1.00 96.19 88 VAL A CA 1
ATOM 705 C C . VAL A 1 88 ? -16.611 -16.567 8.064 1.00 96.19 88 VAL A C 1
ATOM 707 O O . VAL A 1 88 ? -17.312 -17.354 8.696 1.00 96.19 88 VAL A O 1
ATOM 710 N N . ASP A 1 89 ? -15.719 -16.924 7.144 1.00 95.44 89 ASP A N 1
ATOM 711 C CA . ASP A 1 89 ? -15.377 -18.289 6.763 1.00 95.44 89 ASP A CA 1
ATOM 712 C C . ASP A 1 89 ? -13.888 -18.538 7.067 1.00 95.44 89 ASP A C 1
ATOM 714 O O . ASP A 1 89 ? -13.033 -18.030 6.340 1.00 95.44 89 ASP A O 1
ATOM 718 N N . PRO A 1 90 ? -13.554 -19.283 8.138 1.00 93.38 90 PRO A N 1
ATOM 719 C CA . PRO A 1 90 ? -12.170 -19.608 8.489 1.00 93.38 90 PRO A CA 1
ATOM 720 C C . PRO A 1 90 ? -11.441 -20.472 7.453 1.00 93.38 90 PRO A C 1
ATOM 722 O O . PRO A 1 90 ? -10.220 -20.561 7.506 1.00 93.38 90 PRO A O 1
ATOM 725 N N . SER A 1 91 ? -12.177 -21.125 6.549 1.00 95.06 91 SER A N 1
ATOM 726 C CA . SER A 1 91 ? -11.627 -21.960 5.476 1.00 95.06 91 SER A CA 1
ATOM 727 C C . SER A 1 91 ? -11.455 -21.211 4.155 1.00 95.06 91 SER A C 1
ATOM 729 O O . SER A 1 91 ? -11.055 -21.811 3.159 1.00 95.06 91 SER A O 1
ATOM 731 N N . TYR A 1 92 ? -11.760 -19.909 4.135 1.00 94.75 92 TYR A N 1
ATOM 732 C CA . TYR A 1 92 ? -11.611 -19.094 2.942 1.00 94.75 92 TYR A CA 1
ATOM 733 C C . TYR A 1 92 ? -10.155 -19.094 2.465 1.00 94.75 92 TYR A C 1
ATOM 735 O O . TYR A 1 92 ? -9.259 -18.628 3.170 1.00 94.75 92 TYR A O 1
ATOM 743 N N . ASP A 1 93 ? -9.959 -19.554 1.234 1.00 93.94 93 ASP A N 1
ATOM 744 C CA . ASP A 1 93 ? -8.703 -19.430 0.506 1.00 93.94 93 ASP A CA 1
ATOM 745 C C . ASP A 1 93 ? -8.735 -18.199 -0.411 1.00 93.94 93 ASP A C 1
ATOM 747 O O . ASP A 1 93 ? -9.758 -17.886 -1.039 1.00 93.94 93 ASP A O 1
ATOM 751 N N . LEU A 1 94 ? -7.622 -17.463 -0.467 1.00 92.19 94 LEU A N 1
ATOM 752 C CA . LEU A 1 94 ? -7.555 -16.180 -1.158 1.00 92.19 94 LEU A CA 1
ATOM 753 C C . LEU A 1 94 ? -7.697 -16.369 -2.669 1.00 92.19 94 LEU A C 1
ATOM 755 O O . LEU A 1 94 ? -6.750 -16.707 -3.372 1.00 92.19 94 LEU A O 1
ATOM 759 N N . ARG A 1 95 ? -8.872 -16.024 -3.195 1.00 94.19 95 ARG A N 1
ATOM 760 C CA . ARG A 1 95 ? -9.096 -15.906 -4.638 1.00 94.19 95 ARG A CA 1
ATOM 761 C C . ARG A 1 95 ? -8.952 -14.461 -5.072 1.00 94.19 95 ARG A C 1
ATOM 763 O O . ARG A 1 95 ? -9.591 -13.574 -4.510 1.00 94.19 95 ARG A O 1
ATOM 770 N N . ILE A 1 96 ? -8.111 -14.222 -6.069 1.00 93.75 96 ILE A N 1
ATOM 771 C CA . ILE A 1 96 ? -7.870 -12.885 -6.607 1.00 93.75 96 ILE A CA 1
ATOM 772 C C . ILE A 1 96 ? -8.879 -12.590 -7.719 1.00 93.75 96 ILE A C 1
ATOM 774 O O . ILE A 1 96 ? -9.066 -13.385 -8.638 1.00 93.75 96 ILE A O 1
ATOM 778 N N . LYS A 1 97 ? -9.495 -11.408 -7.657 1.00 95.12 97 LYS A N 1
ATOM 779 C CA . LYS A 1 97 ? -10.265 -10.814 -8.747 1.00 95.12 97 LYS A CA 1
ATOM 780 C C . LYS A 1 97 ? -9.558 -9.566 -9.239 1.00 95.12 97 LYS A C 1
ATOM 782 O O . LYS A 1 97 ? -9.474 -8.566 -8.524 1.00 95.12 97 LYS A O 1
ATOM 787 N N . GLU A 1 98 ? -9.093 -9.617 -10.477 1.00 91.62 98 GLU A N 1
ATOM 788 C CA . GLU A 1 98 ? -8.425 -8.495 -11.128 1.00 91.62 98 GLU A CA 1
ATOM 789 C C . GLU A 1 98 ? -9.409 -7.710 -11.999 1.00 91.62 98 GLU A C 1
ATOM 791 O O . GLU A 1 98 ? -10.248 -8.268 -12.704 1.00 91.62 98 GLU A O 1
ATOM 796 N N . SER A 1 99 ? -9.337 -6.386 -11.901 1.00 88.25 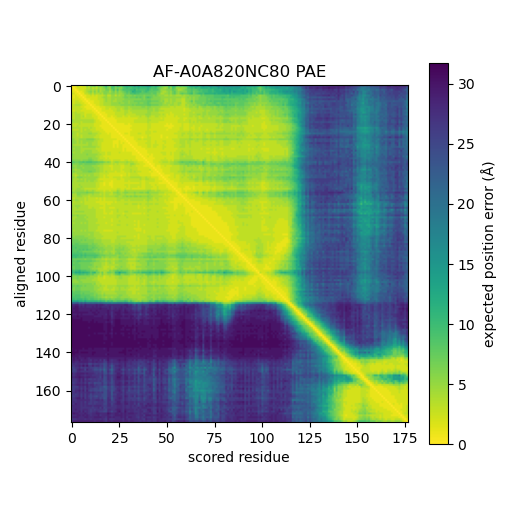99 SER A N 1
ATOM 797 C CA . SER A 1 99 ? -10.040 -5.455 -12.788 1.00 88.25 99 SER A CA 1
ATOM 798 C C . SER A 1 99 ? -9.112 -4.269 -13.055 1.00 88.25 99 SER A C 1
ATOM 800 O O . SER A 1 99 ? -8.020 -4.467 -13.570 1.00 88.25 99 SER A O 1
ATOM 802 N N . LEU A 1 100 ? -9.472 -3.054 -12.634 1.00 89.81 100 LEU A N 1
ATOM 803 C CA . LEU A 1 100 ? -8.517 -1.942 -12.582 1.00 89.81 100 LEU A CA 1
ATOM 804 C C . LEU A 1 100 ? -7.482 -2.126 -11.457 1.00 89.81 100 LEU A C 1
ATOM 806 O O . LEU A 1 100 ? -6.352 -1.660 -11.558 1.00 89.81 100 LEU A O 1
ATOM 810 N N . THR A 1 101 ? -7.875 -2.803 -10.377 1.00 92.38 101 THR A N 1
ATOM 811 C CA . THR A 1 101 ? -7.022 -3.141 -9.234 1.00 92.38 101 THR A CA 1
ATOM 812 C C . THR A 1 101 ? -7.168 -4.617 -8.874 1.00 92.38 101 THR A C 1
ATOM 814 O O . THR A 1 101 ? -8.094 -5.298 -9.332 1.00 92.38 101 THR A O 1
ATOM 817 N N . ILE A 1 102 ? -6.248 -5.097 -8.040 1.00 93.12 102 ILE A N 1
ATOM 818 C CA . ILE A 1 102 ? -6.264 -6.434 -7.448 1.00 93.12 102 ILE A CA 1
ATOM 819 C C . ILE A 1 102 ? -7.077 -6.369 -6.153 1.00 93.12 102 ILE A C 1
ATOM 821 O O . ILE A 1 102 ? -6.829 -5.512 -5.302 1.00 93.12 102 ILE A O 1
ATOM 825 N N . LYS A 1 103 ? -8.050 -7.267 -5.996 1.00 94.44 103 LYS A N 1
ATOM 826 C CA . LYS A 1 103 ? -8.851 -7.397 -4.773 1.00 94.44 103 LYS A CA 1
ATOM 827 C C . LYS A 1 103 ? -9.223 -8.857 -4.519 1.00 94.44 103 LYS A C 1
ATOM 829 O O . LYS A 1 103 ? -9.266 -9.637 -5.470 1.00 94.44 103 LYS A O 1
ATOM 834 N N . PRO A 1 104 ? -9.522 -9.240 -3.272 1.00 95.69 104 PRO A N 1
ATOM 835 C CA . PRO A 1 104 ? -10.023 -10.577 -2.998 1.00 95.69 104 PRO A CA 1
ATOM 836 C C . PRO A 1 104 ? -11.458 -10.759 -3.530 1.00 95.69 104 PRO A C 1
ATOM 838 O O . PRO A 1 104 ? -12.260 -9.820 -3.516 1.00 95.69 104 PRO A O 1
ATOM 841 N N . ASP A 1 105 ? -11.792 -11.966 -3.981 1.00 96.12 105 ASP A N 1
ATOM 842 C CA . ASP A 1 105 ? -13.114 -12.324 -4.494 1.00 96.12 105 ASP A CA 1
ATOM 843 C C . ASP A 1 105 ? -13.983 -12.987 -3.425 1.00 96.12 105 ASP A C 1
ATOM 845 O O . ASP A 1 105 ? -13.640 -14.024 -2.863 1.00 96.12 105 ASP A O 1
ATOM 849 N N . GLY A 1 106 ? -15.144 -12.398 -3.140 1.00 94.69 106 GLY A N 1
ATOM 850 C CA . GLY A 1 106 ? -16.082 -12.954 -2.161 1.00 94.69 106 GLY A CA 1
ATOM 851 C C . GLY A 1 106 ? -15.575 -12.966 -0.712 1.00 94.69 106 GLY A C 1
ATOM 852 O O . GLY A 1 106 ? -16.190 -13.615 0.133 1.00 94.69 106 GLY A O 1
ATOM 853 N N . PHE A 1 107 ? -14.495 -12.244 -0.408 1.00 95.88 107 PHE A N 1
ATOM 854 C CA . PHE A 1 107 ? -13.927 -12.160 0.933 1.00 95.88 107 PHE A CA 1
ATOM 855 C C . PHE A 1 107 ? -14.835 -11.394 1.896 1.00 95.88 107 PHE A C 1
ATOM 857 O O . PHE A 1 107 ? -15.231 -10.255 1.637 1.00 95.88 107 PHE A O 1
ATOM 864 N N . LYS A 1 108 ? -15.164 -12.030 3.023 1.00 96.44 108 LYS A N 1
ATOM 865 C CA . LYS A 1 108 ? -16.060 -11.485 4.045 1.00 96.44 108 LYS A CA 1
ATOM 866 C C . LYS A 1 108 ? -15.402 -11.549 5.415 1.00 96.44 108 LYS A C 1
ATOM 868 O O . LYS A 1 108 ? -14.916 -12.597 5.840 1.00 96.44 108 LYS A O 1
ATOM 873 N N . ILE A 1 109 ? -15.480 -10.434 6.131 1.00 96.00 109 ILE A N 1
ATOM 874 C CA . ILE A 1 109 ? -15.000 -10.302 7.506 1.00 96.00 109 ILE A CA 1
ATOM 875 C C . ILE A 1 109 ? -16.160 -10.009 8.452 1.00 96.00 109 ILE A C 1
ATOM 877 O O . ILE A 1 109 ? -17.151 -9.379 8.081 1.00 96.00 109 ILE A O 1
ATOM 881 N N . ARG A 1 110 ? -16.026 -10.479 9.688 1.00 96.44 110 ARG A N 1
ATOM 882 C CA . ARG A 1 110 ? -16.880 -10.127 10.814 1.00 96.44 110 ARG A CA 1
ATOM 883 C C . ARG A 1 110 ? -16.106 -9.161 11.695 1.00 96.44 110 ARG A C 1
ATOM 885 O O . ARG A 1 110 ? -14.977 -9.443 12.081 1.00 96.44 110 ARG A O 1
ATOM 892 N N . VAL A 1 111 ? -16.736 -8.044 12.037 1.00 95.56 111 VAL A N 1
ATOM 893 C CA . VAL A 1 111 ? -16.183 -7.069 12.978 1.00 95.56 111 VAL A CA 1
ATOM 894 C C . VAL A 1 111 ? -16.998 -7.085 14.262 1.00 95.56 111 VAL A C 1
ATOM 896 O O . VAL A 1 111 ? -18.229 -7.073 14.228 1.00 95.56 111 VAL A O 1
ATOM 899 N N . ARG A 1 112 ? -16.317 -7.131 15.406 1.00 94.38 112 ARG A N 1
ATOM 900 C CA . ARG A 1 112 ? -16.929 -6.956 16.726 1.00 94.38 112 ARG A CA 1
ATOM 901 C C . ARG A 1 112 ? -16.306 -5.740 17.398 1.00 94.38 112 ARG A C 1
ATOM 903 O O . ARG A 1 112 ? -15.079 -5.654 17.398 1.00 94.38 112 ARG A O 1
ATOM 910 N N . PRO A 1 113 ? -17.094 -4.817 17.975 1.00 93.19 113 PRO A N 1
ATOM 911 C CA . PRO A 1 113 ? -16.538 -3.732 18.769 1.00 93.19 113 PRO A CA 1
ATOM 912 C C . PRO A 1 113 ? -15.613 -4.291 19.851 1.00 93.19 113 PRO A C 1
ATOM 914 O O . PRO A 1 113 ? -15.979 -5.208 20.589 1.00 93.19 113 PRO A O 1
ATOM 917 N N . ARG A 1 114 ? -14.404 -3.750 19.936 1.00 88.50 114 ARG A N 1
ATOM 918 C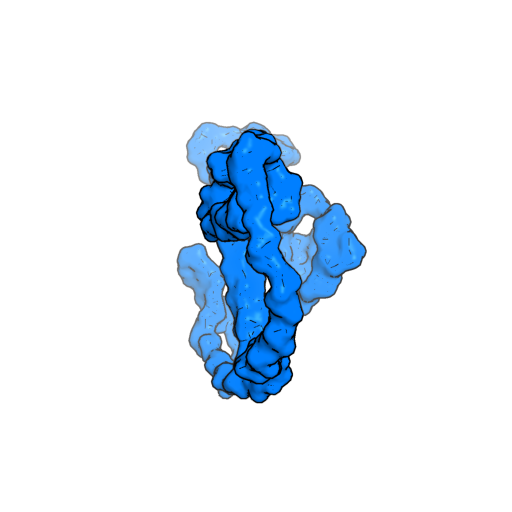 CA . ARG A 1 114 ? -13.462 -4.051 21.004 1.00 88.50 114 ARG A CA 1
ATOM 919 C C . ARG A 1 114 ? -13.910 -3.264 22.232 1.00 88.50 114 ARG A C 1
ATOM 921 O O . ARG A 1 114 ? -14.113 -2.053 22.142 1.00 88.50 114 ARG A O 1
ATOM 928 N N . GLN A 1 115 ? -14.096 -3.939 23.370 1.00 72.19 115 GLN A N 1
ATOM 929 C CA . GLN A 1 115 ? -14.327 -3.239 24.635 1.00 72.19 115 GLN A CA 1
ATOM 930 C C . GLN A 1 115 ? -13.176 -2.258 24.844 1.00 72.19 115 GLN A C 1
ATOM 932 O O . GLN A 1 115 ? -12.004 -2.633 24.773 1.00 72.19 115 GLN A O 1
ATOM 937 N N . GLN A 1 116 ? -13.524 -0.986 25.006 1.00 59.50 116 GLN A N 1
ATOM 938 C CA . GLN A 1 116 ? -12.547 0.079 25.093 1.00 59.50 116 GLN A CA 1
ATOM 939 C C . GLN A 1 116 ? -11.597 -0.186 26.272 1.00 59.50 116 GLN A C 1
ATOM 941 O O . GLN A 1 116 ? -12.013 -0.120 27.426 1.00 59.50 116 GLN A O 1
ATOM 946 N N . ILE A 1 117 ? -10.296 -0.341 26.001 1.00 53.75 117 ILE A N 1
ATOM 947 C CA . ILE A 1 117 ? -9.324 0.361 26.844 1.00 53.75 117 ILE A CA 1
ATOM 948 C C . ILE A 1 117 ? -9.591 1.815 26.499 1.00 53.75 117 ILE A C 1
ATOM 950 O O . ILE A 1 117 ? -9.175 2.299 25.443 1.00 53.75 117 ILE A O 1
ATOM 954 N N . GLY A 1 118 ? -10.457 2.439 27.294 1.00 47.78 118 GLY A N 1
ATOM 955 C CA . GLY A 1 118 ? -10.869 3.807 27.073 1.00 47.78 118 GLY A CA 1
ATOM 956 C C . GLY A 1 118 ? -9.628 4.640 26.814 1.00 47.78 118 GLY A C 1
ATOM 957 O O . GLY A 1 118 ? -8.737 4.718 27.656 1.00 47.78 118 GLY A O 1
ATOM 958 N N . PHE A 1 119 ? -9.637 5.386 25.712 1.00 43.31 119 PHE A N 1
ATOM 959 C CA . PHE A 1 119 ? -9.380 6.787 25.960 1.00 43.31 119 PHE A CA 1
ATOM 960 C C . PHE A 1 119 ? -10.488 7.171 26.935 1.00 43.31 119 PHE A C 1
ATOM 962 O O . PHE A 1 119 ? -11.632 7.399 26.542 1.00 43.31 119 PHE A O 1
ATOM 969 N N . VAL A 1 120 ? -10.162 7.176 28.225 1.00 44.44 120 VAL A N 1
ATOM 970 C CA . VAL A 1 120 ? -10.792 8.125 29.117 1.00 44.44 120 VAL A CA 1
ATOM 971 C C . VAL A 1 120 ? -10.370 9.469 28.523 1.00 44.44 120 VAL A C 1
ATOM 973 O O . VAL A 1 120 ? -9.414 10.096 28.960 1.00 44.44 120 VAL A O 1
ATOM 976 N N . LEU A 1 121 ? -11.065 9.907 27.462 1.00 43.50 121 LEU A N 1
ATOM 977 C CA . LEU A 1 121 ? -11.429 11.302 27.373 1.00 43.50 121 LEU A CA 1
ATOM 978 C C . LEU A 1 121 ? -12.115 11.502 28.697 1.00 43.50 121 LEU A C 1
ATOM 980 O O . LEU A 1 121 ? -13.219 10.998 28.917 1.00 43.50 121 LEU A O 1
ATOM 984 N N . ASN A 1 122 ? -11.356 12.055 29.626 1.00 40.72 122 ASN A N 1
ATOM 985 C CA . ASN A 1 122 ? -11.826 12.333 30.945 1.00 40.72 122 ASN A CA 1
ATOM 986 C C . ASN A 1 122 ? -12.974 13.321 30.725 1.00 40.72 122 ASN A C 1
ATOM 988 O O . ASN A 1 122 ? -12.770 14.520 30.611 1.00 40.72 122 ASN A O 1
ATOM 992 N N . ARG A 1 123 ? -14.198 12.806 30.566 1.00 41.22 123 ARG A N 1
ATOM 993 C CA . ARG A 1 123 ? -15.423 13.583 30.748 1.00 41.22 123 ARG A CA 1
ATOM 994 C C . ARG A 1 123 ? -15.522 14.003 32.210 1.00 41.22 123 ARG A C 1
ATOM 996 O O . ARG A 1 123 ? -16.114 15.028 32.498 1.00 41.22 123 ARG A O 1
ATOM 1003 N N . ASN A 1 124 ? -14.828 13.266 33.083 1.00 35.75 124 ASN A N 1
ATOM 1004 C CA . ASN A 1 124 ? -14.355 13.724 34.376 1.00 35.75 124 ASN A CA 1
ATOM 1005 C C . ASN A 1 124 ? -12.959 14.346 34.266 1.00 35.75 124 ASN A C 1
ATOM 1007 O O . ASN A 1 124 ? -12.101 14.122 35.122 1.00 35.75 124 ASN A O 1
ATOM 1011 N N . ALA A 1 125 ? -12.743 15.249 33.305 1.00 41.56 125 ALA A N 1
ATOM 1012 C CA . ALA A 1 125 ? -12.176 16.512 33.730 1.00 41.56 125 ALA A CA 1
ATOM 1013 C C . ALA A 1 125 ? -13.084 16.927 34.891 1.00 41.56 125 ALA A C 1
ATOM 1015 O O . ALA A 1 125 ? -14.148 17.511 34.684 1.00 41.56 125 ALA A O 1
ATOM 1016 N N . LYS A 1 126 ? -12.710 16.519 36.121 1.00 36.69 126 LYS A N 1
ATOM 1017 C CA . LYS A 1 126 ? -12.998 17.290 37.318 1.00 36.69 126 LYS A CA 1
ATOM 1018 C C . LYS A 1 126 ? -12.902 18.699 36.800 1.00 36.69 126 LYS A C 1
ATOM 1020 O O . LYS A 1 126 ? -11.854 18.991 36.209 1.00 36.69 126 LYS A O 1
ATOM 1025 N N . GLN A 1 127 ? -14.015 19.446 36.873 1.00 39.34 127 GLN A N 1
ATOM 1026 C CA . GLN A 1 127 ? -14.023 20.901 36.739 1.00 39.34 127 GLN A CA 1
ATOM 1027 C C . GLN A 1 127 ? -12.607 21.326 37.010 1.00 39.34 127 GLN A C 1
ATOM 1029 O O . GLN A 1 127 ? -12.187 21.067 38.143 1.00 39.34 127 GLN A O 1
ATOM 1034 N N . SER A 1 128 ? -11.871 21.721 35.952 1.00 34.84 128 SER A N 1
ATOM 1035 C CA . SER A 1 128 ? -10.465 22.104 36.073 1.00 34.84 128 SER A CA 1
ATOM 1036 C C . SER A 1 128 ? -10.409 22.821 37.396 1.00 34.84 128 SER A C 1
ATOM 1038 O O . SER A 1 128 ? -11.186 23.776 37.537 1.00 34.84 128 SER A O 1
ATOM 1040 N N . GLU A 1 129 ? -9.742 22.215 38.399 1.00 36.50 129 GLU A N 1
ATOM 1041 C CA . GLU A 1 129 ? -9.646 22.792 39.739 1.00 36.50 129 GLU A CA 1
ATOM 1042 C C . GLU A 1 129 ? -9.374 24.232 39.443 1.00 36.50 129 GLU A C 1
ATOM 1044 O O . GLU A 1 129 ? -8.363 24.446 38.769 1.00 36.50 129 GLU A O 1
ATOM 1049 N N . LYS A 1 130 ? -10.354 25.117 39.738 1.00 31.84 130 LYS A N 1
ATOM 1050 C CA . LYS A 1 130 ? -10.377 26.483 39.211 1.00 31.84 130 LYS A CA 1
ATOM 1051 C C . LYS A 1 130 ? -8.941 26.916 39.292 1.00 31.84 130 LYS A C 1
ATOM 1053 O O . LYS A 1 130 ? -8.456 27.035 40.421 1.00 31.84 130 LYS A O 1
ATOM 1058 N N . ILE A 1 131 ? -8.260 27.002 38.137 1.00 32.59 131 ILE A N 1
ATOM 1059 C CA . ILE A 1 131 ? -6.888 27.491 38.113 1.00 32.59 131 ILE A CA 1
ATOM 1060 C C . ILE A 1 131 ? -7.050 28.757 38.923 1.00 32.59 131 ILE A C 1
ATOM 1062 O O . ILE A 1 131 ? -7.961 29.523 38.561 1.00 32.59 131 ILE A O 1
ATOM 1066 N N . PRO A 1 132 ? -6.375 28.877 40.090 1.00 33.06 132 PRO A N 1
ATOM 1067 C CA . PRO A 1 132 ? -6.614 30.000 40.968 1.00 33.06 132 PRO A CA 1
ATOM 1068 C C . PRO A 1 132 ? -6.582 31.178 40.035 1.00 33.06 132 PRO A C 1
ATOM 1070 O O . PRO A 1 132 ? -5.680 31.233 39.194 1.00 33.06 132 PRO A O 1
ATOM 1073 N N . GLU A 1 133 ? -7.665 31.951 40.070 1.00 37.41 133 GLU A N 1
ATOM 1074 C CA . GLU A 1 133 ? -7.899 33.121 39.248 1.00 37.41 133 GLU A CA 1
ATOM 1075 C C . GLU A 1 133 ? -6.775 34.092 39.620 1.00 37.41 133 GLU A C 1
ATOM 1077 O O . GLU A 1 133 ? -6.943 35.037 40.380 1.00 37.41 133 GLU A O 1
ATOM 1082 N N . LYS A 1 134 ? -5.559 33.756 39.181 1.00 35.84 134 LYS A N 1
ATOM 1083 C CA . LYS A 1 134 ? -4.356 34.545 39.203 1.00 35.84 134 LYS A CA 1
ATOM 1084 C C . LYS A 1 134 ? -4.637 35.490 38.081 1.00 35.84 134 LYS A C 1
ATOM 1086 O O . LYS A 1 134 ? -4.385 35.201 36.919 1.00 35.84 134 LYS A O 1
ATOM 1091 N N . THR A 1 135 ? -5.362 36.505 38.520 1.00 36.75 135 THR A N 1
ATOM 1092 C CA . THR A 1 135 ? -5.322 37.849 38.029 1.00 36.75 135 THR A CA 1
ATOM 1093 C C . THR A 1 135 ? -5.494 37.876 36.521 1.00 36.75 135 THR A C 1
ATOM 1095 O O . THR A 1 135 ? -4.573 37.658 35.741 1.00 36.75 135 THR A O 1
ATOM 1098 N N . LYS A 1 136 ? -6.681 38.319 36.106 1.00 39.84 136 LYS A N 1
ATOM 1099 C CA . LYS A 1 136 ? -6.755 39.308 35.032 1.00 39.84 136 LYS A CA 1
ATOM 1100 C C . LYS A 1 136 ? -5.881 40.509 35.437 1.00 39.84 136 LYS A C 1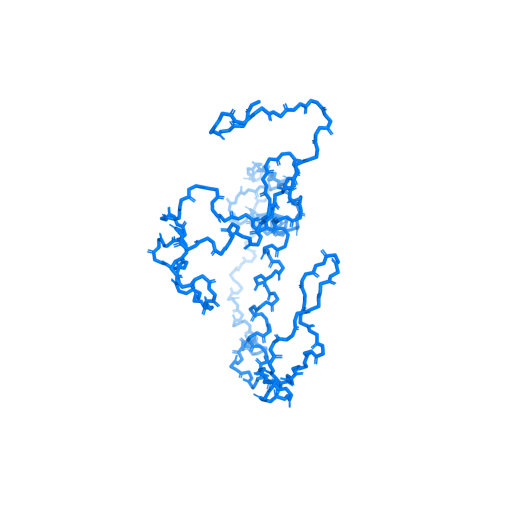
ATOM 1102 O O . LYS A 1 136 ? -6.395 41.573 35.756 1.00 39.84 136 LYS A O 1
ATOM 1107 N N . GLU A 1 137 ? -4.570 40.317 35.526 1.00 47.56 137 GLU A N 1
ATOM 1108 C CA . GLU A 1 137 ? -3.622 41.394 35.381 1.00 47.56 137 GLU A CA 1
ATOM 1109 C C . GLU A 1 137 ? -3.862 41.864 33.959 1.00 47.56 137 GLU A C 1
ATOM 1111 O O . GLU A 1 137 ? -3.845 41.076 33.010 1.00 47.56 137 GLU A O 1
ATOM 1116 N N . GLN A 1 138 ? -4.272 43.123 33.854 1.00 50.22 138 GLN A N 1
ATOM 1117 C CA . GLN A 1 138 ? -4.392 43.825 32.593 1.00 50.22 138 GLN A CA 1
ATOM 1118 C C . GLN A 1 138 ? -3.123 43.531 31.795 1.00 50.22 138 GLN A C 1
ATOM 1120 O O . GLN A 1 138 ? -2.057 44.027 32.142 1.00 50.22 138 GLN A O 1
ATOM 1125 N N . ILE A 1 139 ? -3.225 42.691 30.760 1.00 54.69 139 ILE A N 1
ATOM 1126 C CA . ILE A 1 139 ? -2.165 42.604 29.761 1.00 54.69 139 ILE A CA 1
ATOM 1127 C C . ILE A 1 139 ? -2.125 44.000 29.166 1.00 54.69 139 ILE A C 1
ATOM 1129 O O . ILE A 1 139 ? -3.087 44.421 28.517 1.00 54.69 139 ILE A O 1
ATOM 1133 N N . ASP A 1 140 ? -1.065 44.729 29.484 1.00 55.97 140 ASP A N 1
ATOM 1134 C CA . ASP A 1 140 ? -0.833 46.071 28.995 1.00 55.97 140 ASP A CA 1
ATOM 1135 C C . ASP A 1 140 ? -0.641 45.992 27.477 1.00 55.97 140 ASP A C 1
ATOM 1137 O O . ASP A 1 140 ? 0.424 45.649 26.959 1.00 55.97 140 ASP A O 1
ATOM 1141 N N . ARG A 1 141 ? -1.740 46.191 26.741 1.00 60.84 141 ARG A N 1
ATOM 1142 C CA . ARG A 1 141 ? -1.768 46.070 25.278 1.00 60.84 141 ARG A CA 1
ATOM 1143 C C . ARG A 1 141 ? -1.009 47.207 24.595 1.00 60.84 141 ARG A C 1
ATOM 1145 O O . ARG A 1 141 ? -0.874 47.173 23.375 1.00 60.84 141 ARG A O 1
ATOM 1152 N N . GLU A 1 142 ? -0.518 48.190 25.350 1.00 62.12 142 GLU A N 1
ATOM 1153 C CA . GLU A 1 142 ? 0.193 49.351 24.815 1.00 62.12 142 GLU A CA 1
ATOM 1154 C C . GLU A 1 142 ? 1.628 49.019 24.357 1.00 62.12 142 GLU A C 1
ATOM 1156 O O . GLU A 1 142 ? 2.204 49.776 23.572 1.00 62.12 142 GLU A O 1
ATOM 1161 N N . HIS A 1 143 ? 2.199 47.868 24.753 1.00 70.81 143 HIS A N 1
ATOM 1162 C CA . HIS A 1 143 ? 3.606 47.516 24.482 1.00 70.81 143 HIS A CA 1
ATOM 1163 C C . HIS A 1 143 ? 3.845 46.103 23.906 1.00 70.81 143 HIS A C 1
ATOM 1165 O O . HIS A 1 143 ? 4.861 45.470 24.198 1.00 70.81 143 HIS A O 1
ATOM 1171 N N . LEU A 1 144 ? 2.949 45.599 23.051 1.00 82.38 144 LEU A N 1
ATOM 1172 C CA . LEU A 1 144 ? 3.143 44.307 22.372 1.00 82.38 144 LEU A CA 1
ATOM 1173 C C . LEU A 1 144 ? 4.012 44.436 21.109 1.00 82.38 144 LEU A C 1
ATOM 1175 O O . LEU A 1 144 ? 3.783 45.305 20.268 1.00 82.38 144 LEU A O 1
ATOM 1179 N N . GLN A 1 145 ? 4.983 43.535 20.941 1.00 86.94 145 GLN A N 1
ATOM 1180 C CA . GLN A 1 145 ? 5.817 43.474 19.735 1.00 86.94 145 GLN A CA 1
ATOM 1181 C C . GLN A 1 145 ? 5.060 42.795 18.579 1.00 86.94 145 GLN A C 1
ATOM 1183 O O . GLN A 1 145 ? 4.419 41.765 18.803 1.00 86.94 145 GLN A O 1
ATOM 1188 N N . PRO A 1 146 ? 5.123 43.312 17.338 1.00 89.19 146 PRO A N 1
ATOM 1189 C CA . PRO A 1 146 ? 4.433 42.692 16.211 1.00 89.19 146 PRO A CA 1
ATOM 1190 C C . PRO A 1 146 ? 5.064 41.341 15.845 1.00 89.19 146 PRO A C 1
ATOM 1192 O O . PRO A 1 146 ? 6.287 41.212 15.773 1.00 89.19 146 PRO A O 1
ATOM 1195 N N . MET A 1 147 ? 4.225 40.344 15.568 1.00 90.12 147 MET A N 1
ATOM 1196 C CA . MET A 1 147 ? 4.630 39.026 15.079 1.00 90.12 147 MET A CA 1
ATOM 1197 C C . MET A 1 147 ? 3.750 38.630 13.891 1.00 90.12 147 MET A C 1
ATOM 1199 O O . MET A 1 147 ? 2.531 38.632 13.992 1.00 90.12 147 MET A O 1
ATOM 1203 N N . CYS A 1 148 ? 4.367 38.269 12.768 1.00 91.38 148 CYS A N 1
ATOM 1204 C CA . CYS A 1 148 ? 3.655 37.773 11.590 1.00 91.38 148 CYS A CA 1
ATOM 1205 C C . CYS A 1 148 ? 3.728 36.246 11.561 1.00 91.38 148 CYS A C 1
ATOM 1207 O O . CYS A 1 148 ? 4.830 35.686 11.568 1.00 91.38 148 CYS A O 1
ATOM 1209 N N . ILE A 1 149 ? 2.572 35.578 11.534 1.00 90.31 149 ILE A N 1
ATOM 1210 C CA . ILE A 1 149 ? 2.493 34.113 11.492 1.00 90.31 149 ILE A CA 1
ATOM 1211 C C . ILE A 1 149 ? 2.013 33.690 10.107 1.00 90.31 149 ILE A C 1
ATOM 1213 O O . ILE A 1 149 ? 0.832 33.757 9.778 1.00 90.31 149 ILE A O 1
ATOM 1217 N N . LEU A 1 150 ? 2.943 33.207 9.287 1.00 88.88 150 LEU A N 1
ATOM 1218 C CA . LEU A 1 150 ? 2.630 32.668 7.968 1.00 88.88 150 LEU A CA 1
ATOM 1219 C C . LEU A 1 150 ? 2.460 31.152 8.057 1.00 88.88 150 LEU A C 1
ATOM 1221 O O . LEU A 1 150 ? 3.356 30.447 8.522 1.00 88.88 150 LEU A O 1
ATOM 1225 N N . PHE A 1 151 ? 1.337 30.641 7.558 1.00 87.62 151 PHE A N 1
ATOM 1226 C CA . PHE A 1 151 ? 1.106 29.207 7.426 1.00 87.62 151 PHE A CA 1
ATOM 1227 C C . PHE A 1 151 ? 0.762 28.845 5.982 1.00 87.62 151 PHE A C 1
ATOM 1229 O O . PHE A 1 151 ? 0.061 29.564 5.275 1.00 87.62 151 PHE A O 1
ATOM 1236 N N . GLY A 1 152 ? 1.256 27.692 5.545 1.00 77.81 152 GLY A N 1
ATOM 1237 C CA . GLY A 1 152 ? 0.821 27.033 4.321 1.00 77.81 152 GLY A CA 1
ATOM 1238 C C . GLY A 1 152 ? 0.292 25.658 4.690 1.00 77.81 152 GLY A C 1
ATOM 1239 O O . GLY A 1 152 ? 0.930 24.940 5.458 1.00 77.81 152 GLY A O 1
ATOM 1240 N N . SER A 1 153 ? -0.877 25.278 4.180 1.00 68.94 153 SER A N 1
ATOM 1241 C CA . SER A 1 153 ? -1.432 23.956 4.458 1.00 68.94 153 SER A CA 1
ATOM 1242 C C . SER A 1 153 ? -2.035 23.325 3.215 1.00 68.94 153 SER A C 1
ATOM 1244 O O . SER A 1 153 ? -2.721 23.996 2.450 1.00 68.94 153 SER A O 1
ATOM 1246 N N . ASN A 1 154 ? -1.813 22.019 3.037 1.00 61.66 154 ASN A N 1
ATOM 1247 C CA . ASN A 1 154 ? -2.572 21.218 2.074 1.00 61.66 154 ASN A CA 1
ATOM 1248 C C . ASN A 1 154 ? -3.783 20.504 2.714 1.00 61.66 154 ASN A C 1
ATOM 1250 O O . ASN A 1 154 ? -4.588 19.936 1.986 1.00 61.66 154 ASN A O 1
ATOM 1254 N N . SER A 1 155 ? -3.887 20.496 4.052 1.00 62.53 155 SER A N 1
ATOM 1255 C CA . SER A 1 155 ? -4.811 19.637 4.822 1.00 62.53 155 SER A CA 1
ATOM 1256 C C . SER A 1 155 ? -5.365 20.281 6.110 1.00 62.53 155 SER A C 1
ATOM 1258 O O . SER A 1 155 ? -5.973 19.600 6.928 1.00 62.53 155 SER A O 1
ATOM 1260 N N . GLY A 1 156 ? -5.174 21.589 6.320 1.00 58.28 156 GLY A N 1
ATOM 1261 C CA . GLY A 1 156 ? -5.744 22.372 7.432 1.00 58.28 156 GLY A CA 1
ATOM 1262 C C . GLY A 1 156 ? -5.049 22.234 8.798 1.00 58.28 156 GLY A C 1
ATOM 1263 O O . GLY A 1 156 ? -5.284 23.049 9.686 1.00 58.28 156 GLY A O 1
ATOM 1264 N N . SER A 1 157 ? -4.147 21.268 8.990 1.00 73.06 157 SER A N 1
ATOM 1265 C CA . SER A 1 157 ? -3.467 21.031 10.279 1.00 73.06 157 SER A CA 1
ATOM 1266 C C . SER A 1 157 ? -2.545 22.180 10.711 1.00 73.06 157 SER A C 1
ATOM 1268 O O . SER A 1 157 ? -2.545 22.579 11.874 1.00 73.06 157 SER A O 1
ATOM 1270 N N . CYS A 1 158 ? -1.805 22.767 9.767 1.00 77.75 158 CYS A N 1
ATOM 1271 C CA . CYS A 1 158 ? -0.939 23.922 10.026 1.00 77.75 158 CYS A CA 1
ATOM 1272 C C . CYS A 1 158 ? -1.730 25.201 10.346 1.00 77.75 158 CYS A C 1
ATOM 1274 O O . CYS A 1 158 ? -1.195 26.075 11.017 1.00 77.75 158 CYS A O 1
ATOM 1276 N N . GLN A 1 159 ? -2.989 25.296 9.902 1.00 83.19 159 GLN A N 1
ATOM 1277 C CA . GLN A 1 159 ? -3.859 26.432 10.213 1.00 83.19 159 GLN A CA 1
ATOM 1278 C C . GLN A 1 159 ? -4.286 26.402 11.684 1.00 83.19 159 GLN A C 1
ATOM 1280 O O . GLN A 1 159 ? -4.073 27.372 12.396 1.00 83.19 159 GLN A O 1
ATOM 1285 N N . SER A 1 160 ? -4.765 25.256 12.181 1.00 80.31 160 SER A N 1
ATOM 1286 C CA . SER A 1 160 ? -5.166 25.125 13.592 1.00 80.31 160 SER A CA 1
ATOM 1287 C C . SER A 1 160 ? -4.014 25.390 14.570 1.00 80.31 160 SER A C 1
ATOM 1289 O O . SER A 1 160 ? -4.230 25.949 15.646 1.00 80.31 160 SER A O 1
ATOM 1291 N N . PHE A 1 161 ? -2.791 24.989 14.210 1.00 83.88 161 PHE A N 1
ATOM 1292 C CA . PHE A 1 161 ? -1.604 25.303 15.004 1.00 83.88 161 PHE A CA 1
ATOM 1293 C C . PHE A 1 161 ? -1.256 26.798 14.956 1.00 83.88 161 PHE A C 1
ATOM 1295 O O . PHE A 1 161 ? -0.969 27.377 16.000 1.00 83.88 161 PHE A O 1
ATOM 1302 N N . ALA A 1 162 ? -1.337 27.435 13.781 1.00 89.44 162 ALA A N 1
ATOM 1303 C CA . ALA A 1 162 ? -1.131 28.877 13.646 1.00 89.44 162 ALA A CA 1
ATOM 1304 C C . ALA A 1 162 ? -2.159 29.684 14.459 1.00 89.44 162 ALA A C 1
ATOM 1306 O O . ALA A 1 162 ? -1.773 30.620 15.153 1.00 89.44 162 ALA A O 1
ATOM 1307 N N . ASP A 1 163 ? -3.428 29.266 14.461 1.00 87.69 163 ASP A N 1
ATOM 1308 C CA . ASP A 1 163 ? -4.495 29.899 15.247 1.00 87.69 163 ASP A CA 1
ATOM 1309 C C . ASP A 1 163 ? -4.231 29.787 16.758 1.00 87.69 163 ASP A C 1
ATOM 1311 O O . ASP A 1 163 ? -4.408 30.750 17.507 1.00 87.69 163 ASP A O 1
ATOM 1315 N N . THR A 1 164 ? -3.748 28.623 17.210 1.00 88.19 164 THR A N 1
ATOM 1316 C CA . THR A 1 164 ? -3.367 28.412 18.617 1.00 88.19 164 THR A CA 1
ATOM 1317 C C . THR A 1 164 ? -2.207 29.334 18.995 1.00 88.19 164 THR A C 1
ATOM 1319 O O . THR A 1 164 ? -2.297 30.059 19.986 1.00 88.19 164 THR A O 1
ATOM 1322 N N . LEU A 1 165 ? -1.166 29.392 18.158 1.00 88.94 165 LEU A N 1
ATOM 1323 C CA . LEU A 1 165 ? 0.005 30.241 18.382 1.00 88.94 165 LEU A CA 1
ATOM 1324 C C . LEU A 1 165 ? -0.367 31.734 18.419 1.00 88.94 165 LEU A C 1
ATOM 1326 O O . LEU A 1 165 ? 0.113 32.468 19.279 1.00 88.94 165 LEU A O 1
ATOM 1330 N N . ALA A 1 166 ? -1.265 32.176 17.533 1.00 89.75 166 ALA A N 1
ATOM 1331 C CA . ALA A 1 166 ? -1.770 33.547 17.513 1.00 89.75 166 ALA A CA 1
ATOM 1332 C C . ALA A 1 166 ? -2.570 33.892 18.782 1.00 89.75 166 ALA A C 1
ATOM 1334 O O . ALA A 1 166 ? -2.457 35.002 19.301 1.00 89.75 166 ALA A O 1
ATOM 1335 N N . SER A 1 167 ? -3.346 32.938 19.311 1.00 87.25 167 SER A N 1
ATOM 1336 C CA . SER A 1 167 ? -4.142 33.132 20.530 1.00 87.25 167 SER A CA 1
ATOM 1337 C C . SER A 1 167 ? -3.295 33.218 21.806 1.00 87.25 167 SER A C 1
ATOM 1339 O O . SER A 1 167 ? -3.660 33.936 22.738 1.00 87.25 167 SER A O 1
ATOM 1341 N N . GLU A 1 168 ? -2.150 32.530 21.833 1.00 89.31 168 GLU A N 1
ATOM 1342 C CA . GLU A 1 168 ? -1.227 32.501 22.974 1.00 89.31 168 GLU A CA 1
ATOM 1343 C C . GLU A 1 168 ? -0.168 33.615 22.916 1.00 89.31 168 GLU A C 1
ATOM 1345 O O . GLU A 1 168 ? 0.371 33.994 23.954 1.00 89.31 168 GLU A O 1
ATOM 1350 N N . ALA A 1 169 ? 0.099 34.196 21.740 1.00 86.38 169 ALA A N 1
ATOM 1351 C CA . ALA A 1 169 ? 1.103 35.247 21.527 1.00 86.38 169 ALA A CA 1
ATOM 1352 C C . ALA A 1 169 ? 1.050 36.427 22.534 1.00 86.38 169 ALA A C 1
ATOM 1354 O O . ALA A 1 169 ? 2.120 36.837 23.005 1.00 86.38 169 ALA A O 1
ATOM 1355 N N . PRO A 1 170 ? -0.130 36.932 22.963 1.00 87.81 170 PRO A N 1
ATOM 1356 C CA . PRO A 1 170 ? -0.204 38.005 23.958 1.00 87.81 170 PRO A CA 1
ATOM 1357 C C . PRO A 1 170 ? 0.337 37.622 25.340 1.00 87.81 170 PRO A C 1
ATOM 1359 O O . PRO A 1 170 ? 0.816 38.495 26.060 1.00 87.81 170 PRO A O 1
ATOM 1362 N N . LEU A 1 171 ? 0.311 36.334 25.710 1.00 85.50 171 LEU A N 1
ATOM 1363 C CA . LEU A 1 171 ? 0.886 35.842 26.972 1.00 85.50 171 LEU A CA 1
ATOM 1364 C C . LEU A 1 171 ? 2.416 35.967 26.995 1.00 85.50 171 LEU A C 1
ATOM 1366 O O . LEU A 1 171 ? 3.020 35.980 28.064 1.00 85.50 171 LEU A O 1
ATOM 1370 N N . TYR A 1 172 ? 3.029 36.080 25.817 1.00 84.06 172 TYR A N 1
ATOM 1371 C CA . TYR A 1 172 ? 4.473 36.176 25.621 1.00 84.06 172 TYR A CA 1
ATOM 1372 C C . TYR A 1 172 ? 4.924 37.570 25.159 1.00 84.06 172 TYR A C 1
ATOM 1374 O O . TYR A 1 172 ? 6.083 37.743 24.792 1.00 84.06 172 TYR A O 1
ATOM 1382 N N . GLY A 1 173 ? 4.034 38.571 25.182 1.00 86.31 173 GLY A N 1
ATOM 1383 C CA . GLY A 1 173 ? 4.363 39.954 24.816 1.00 86.31 173 GLY A CA 1
ATOM 1384 C C . GLY A 1 173 ? 4.316 40.255 23.314 1.00 86.31 173 GLY A C 1
ATOM 1385 O O . GLY A 1 173 ? 4.852 41.276 22.879 1.00 86.31 173 GLY A O 1
ATOM 1386 N N . TYR A 1 174 ? 3.667 39.400 22.519 1.00 88.12 174 TYR A N 1
ATOM 1387 C CA . TYR A 1 174 ? 3.534 39.580 21.073 1.00 88.12 174 TYR A CA 1
ATOM 1388 C C . TYR A 1 174 ? 2.091 39.869 20.647 1.00 88.12 174 TYR A C 1
ATOM 1390 O O . TYR A 1 174 ? 1.133 39.374 21.238 1.00 88.12 174 TYR A O 1
ATOM 1398 N N . ASN A 1 175 ? 1.939 40.651 19.579 1.00 88.44 175 ASN A N 1
ATOM 1399 C CA . ASN A 1 175 ? 0.681 40.844 18.867 1.00 88.44 175 ASN A CA 1
ATOM 1400 C C . ASN A 1 175 ? 0.774 40.140 17.509 1.00 88.44 175 ASN A C 1
ATOM 1402 O O . ASN A 1 175 ? 1.498 40.604 16.624 1.00 88.44 175 ASN A O 1
ATOM 1406 N N . ALA A 1 176 ? 0.088 39.006 17.380 1.00 87.44 176 ALA A N 1
ATOM 1407 C CA . ALA A 1 176 ? 0.095 38.205 16.164 1.00 87.44 176 ALA A CA 1
ATOM 1408 C C . ALA A 1 176 ? -0.863 38.782 15.107 1.00 87.44 176 ALA A C 1
ATOM 1410 O O . ALA A 1 176 ? -2.009 39.108 15.424 1.00 87.44 176 ALA A O 1
ATOM 1411 N N . THR A 1 177 ? -0.402 38.871 13.858 1.00 74.38 177 THR A N 1
ATOM 1412 C CA . THR A 1 177 ? -1.195 39.236 12.667 1.00 74.38 177 THR A CA 1
ATOM 1413 C C . THR A 1 177 ? -1.009 38.227 11.552 1.00 74.38 177 THR A C 1
ATOM 1415 O O . THR A 1 177 ? 0.137 37.726 11.422 1.00 74.38 177 THR A O 1
#

Foldseek 3Di:
DDPPPDDDDPPDDDDDPLVCLQQPCVFDPVSVDDDPCCCPDCNVVPGDPPSDQPQHDDPRGNPCVVVCVVCVVVVVVVQVQFWDKDWPDPPDDFDWDDDVDIDGDPGDIDIDTDDDPDPCPVPPPVPVPPPPCPDPPPLPPVQAAEDEQDDDDPPCPRVVVSVVCQVCSSVVRHHYD

Nearest PDB structures (foldseek):
  7uf9-assembly1_A-2  TM=8.219E-01  e=1.070E-05  Homo sapiens
  6bd6-assembly1_A  TM=8.225E-01  e=2.847E-05  Homo sapiens
  2v0m-assembly2_B  TM=7.931E-01  e=2.341E-05  Homo sapiens
  8gk3-assembly5_E  TM=8.393E-01  e=5.835E-05  Homo sapiens
  8gk3-assembly10_J  TM=8.090E-01  e=4.495E-05  Homo sapiens

Sequence (177 aa):
MLPGGYIVDKDDMILVLLSGLHRDPKVWDQPEEFIPERMLNGGFEKLPSNSWKPFGNGQRACIGRPFAWQESLLAIALILKHFNIEFVDPSYDLRIKESLTIKPDGFKIRVRPRQQIGFVLNRNAKQSEKIPEKTKEQIDREHLQPMCILFGSNSGSCQSFADTLASEAPLYGYNAT

Mean predicted aligned error: 14.4 Å

Secondary structure (DSSP, 8-state):
-BTTTB---TT------HHHHTT-TTTSSSTTS--GGGGTTTTTTTSPTT---TT--GGGS-TTHHHHHHHHHHHHHHHHHHEEEEESSTT----EEESSSEEESS--EEEEEPPP------TT--S-------------GGGPEEE------SSSHHHHHHHHHHHHGGGGTEEE-